Protein AF-A0A329VDH7-F1 (afdb_monomer_lite)

Structure (mmCIF, N/CA/C/O backbone):
data_AF-A0A329VDH7-F1
#
_entry.id   AF-A0A329VDH7-F1
#
loop_
_atom_site.group_PDB
_atom_site.id
_atom_site.type_symbol
_atom_site.label_atom_id
_atom_site.label_alt_id
_atom_site.label_comp_id
_atom_site.label_asym_id
_atom_site.label_entity_id
_atom_site.label_seq_id
_atom_site.pdbx_PDB_ins_code
_atom_site.Cartn_x
_atom_site.Cartn_y
_atom_site.Cartn_z
_atom_site.occupancy
_atom_site.B_iso_or_equiv
_atom_site.auth_seq_id
_atom_site.auth_comp_id
_atom_site.auth_asym_id
_atom_site.auth_atom_id
_atom_site.pdbx_PDB_model_num
ATOM 1 N N . MET A 1 1 ? -21.216 -19.505 30.206 1.00 45.94 1 MET A N 1
ATOM 2 C CA . MET A 1 1 ? -20.912 -18.067 30.396 1.00 45.94 1 MET A CA 1
ATOM 3 C C . MET A 1 1 ? -21.939 -17.246 29.613 1.00 45.94 1 MET A C 1
ATOM 5 O O . MET A 1 1 ? -21.853 -17.205 28.394 1.00 45.94 1 MET A O 1
ATOM 9 N N . LYS A 1 2 ? -22.978 -16.692 30.262 1.00 46.50 2 LYS A N 1
ATOM 10 C CA . LYS A 1 2 ? -24.009 -15.877 29.583 1.00 46.50 2 LYS A CA 1
ATOM 11 C C . LYS A 1 2 ? -23.396 -14.518 29.220 1.00 46.50 2 LYS A C 1
ATOM 13 O O . LYS A 1 2 ? -23.247 -13.671 30.096 1.00 46.50 2 LYS A O 1
ATOM 18 N N . LEU A 1 3 ? -23.010 -14.317 27.956 1.00 53.09 3 LEU A N 1
ATOM 19 C CA . LEU A 1 3 ? -22.661 -12.985 27.457 1.00 53.09 3 LEU A CA 1
ATOM 20 C C . LEU A 1 3 ? -23.897 -12.089 27.594 1.00 53.09 3 LEU A C 1
ATOM 22 O O . LEU A 1 3 ? -24.913 -12.308 26.939 1.00 53.09 3 LEU A O 1
ATOM 26 N N . THR A 1 4 ? -23.830 -11.087 28.466 1.00 64.56 4 THR A N 1
ATOM 27 C CA . THR A 1 4 ? -24.888 -10.083 28.573 1.00 64.56 4 THR A CA 1
ATOM 28 C C . THR A 1 4 ? -24.901 -9.234 27.299 1.00 64.56 4 THR A C 1
ATOM 30 O O . THR A 1 4 ? -23.854 -8.959 26.710 1.00 64.56 4 THR A O 1
ATOM 33 N N . LYS A 1 5 ? -26.087 -8.796 26.859 1.00 69.56 5 LYS A N 1
ATOM 34 C CA . LYS A 1 5 ? -26.299 -7.996 25.633 1.00 69.56 5 LYS A CA 1
ATOM 35 C C . LYS A 1 5 ? -25.336 -6.793 25.530 1.00 69.56 5 LYS A C 1
ATOM 37 O O . LYS A 1 5 ? -24.872 -6.457 24.444 1.00 69.56 5 LYS A O 1
ATOM 42 N N . ASN A 1 6 ? -24.940 -6.224 26.672 1.00 72.38 6 ASN A N 1
ATOM 43 C CA . ASN A 1 6 ? -23.980 -5.120 26.774 1.00 72.38 6 ASN A CA 1
ATOM 44 C C . ASN A 1 6 ? -22.536 -5.484 26.385 1.00 72.38 6 ASN A C 1
ATOM 46 O O . ASN A 1 6 ? -21.815 -4.623 25.882 1.00 72.38 6 ASN A O 1
ATOM 50 N N . HIS A 1 7 ? -22.094 -6.728 26.594 1.00 73.62 7 HIS A N 1
ATOM 51 C CA . HIS A 1 7 ? -20.761 -7.168 26.169 1.00 73.62 7 HIS A CA 1
ATOM 52 C C . HIS A 1 7 ? -20.674 -7.346 24.651 1.00 73.62 7 HIS A C 1
ATOM 54 O O . HIS A 1 7 ? -19.682 -6.933 24.054 1.00 73.62 7 HIS A O 1
ATOM 60 N N . LEU A 1 8 ? -21.726 -7.879 24.019 1.00 74.69 8 LEU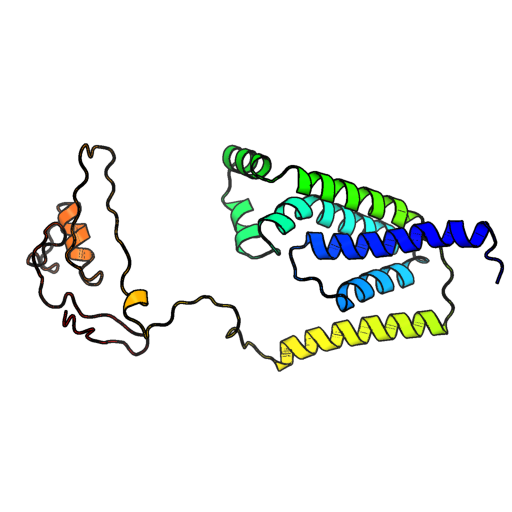 A N 1
ATOM 61 C CA . LEU A 1 8 ? -21.800 -8.022 22.559 1.00 74.69 8 LEU A CA 1
ATOM 62 C C . LEU A 1 8 ? -21.737 -6.668 21.839 1.00 74.69 8 LEU A C 1
ATOM 64 O O . LEU A 1 8 ? -21.001 -6.525 20.866 1.00 74.69 8 LEU A O 1
ATOM 68 N N . ILE A 1 9 ? -22.436 -5.653 22.356 1.00 81.81 9 ILE A N 1
ATOM 69 C CA . ILE A 1 9 ? -22.439 -4.301 21.771 1.00 81.81 9 ILE A CA 1
ATOM 70 C C . ILE A 1 9 ? -21.040 -3.665 21.808 1.00 81.81 9 ILE A C 1
ATOM 72 O O . ILE A 1 9 ? -20.654 -2.975 20.869 1.00 81.81 9 ILE A O 1
ATOM 76 N N . LYS A 1 10 ? -20.253 -3.923 22.862 1.00 84.12 10 LYS A N 1
ATOM 77 C CA . LYS A 1 10 ? -18.868 -3.430 22.970 1.00 84.12 10 LYS A CA 1
ATOM 78 C C . LYS A 1 10 ? -17.873 -4.224 22.121 1.00 84.12 10 LYS A C 1
ATOM 80 O O . LYS A 1 10 ? -16.822 -3.690 21.778 1.00 84.12 10 LYS A O 1
ATOM 85 N N . LEU A 1 11 ? -18.190 -5.475 21.790 1.00 89.50 11 LEU A N 1
ATOM 86 C CA . LEU A 1 11 ? -17.337 -6.342 20.978 1.00 89.50 11 LEU A CA 1
ATOM 87 C C . LEU A 1 11 ? -17.463 -6.041 19.478 1.00 89.50 11 LEU A C 1
ATOM 89 O O . LEU A 1 11 ? -16.478 -6.148 18.755 1.00 89.50 11 LEU A O 1
ATOM 93 N N . LEU A 1 12 ? -18.638 -5.613 19.010 1.00 92.56 12 LEU A N 1
ATOM 94 C CA . LEU A 1 12 ? -18.886 -5.350 17.589 1.00 92.56 12 LEU A CA 1
ATOM 95 C C . LEU A 1 12 ? -17.902 -4.328 16.966 1.00 92.56 12 LEU A C 1
ATOM 97 O O . LEU A 1 12 ? -17.303 -4.658 15.943 1.00 92.56 12 LEU A O 1
ATOM 101 N N . PRO A 1 13 ? -17.637 -3.145 17.565 1.00 94.75 13 PRO A N 1
ATOM 102 C CA . PRO A 1 13 ? -16.634 -2.214 17.040 1.00 94.75 13 PRO A CA 1
ATOM 103 C C . PRO A 1 13 ? -15.212 -2.788 17.032 1.00 94.75 13 PRO A C 1
ATOM 105 O O . PRO A 1 13 ? -14.404 -2.416 16.189 1.00 94.75 13 PRO A O 1
ATOM 108 N N . VAL A 1 14 ? -14.893 -3.698 17.959 1.00 95.94 14 VAL A N 1
ATOM 109 C CA . VAL A 1 14 ? -13.574 -4.349 18.027 1.00 95.94 14 VAL A CA 1
ATOM 110 C C . VAL A 1 14 ? -13.402 -5.340 16.880 1.00 95.94 14 VAL A C 1
ATOM 112 O O . VAL A 1 14 ? -12.345 -5.382 16.259 1.00 95.94 14 VAL A O 1
ATOM 115 N N . VAL A 1 15 ? -14.450 -6.104 16.564 1.00 96.69 15 VAL A N 1
ATOM 116 C CA . VAL A 1 15 ? -14.462 -6.979 15.385 1.00 96.69 15 VAL A CA 1
ATOM 117 C C . VAL A 1 15 ? -14.353 -6.144 14.109 1.00 96.69 15 VAL A C 1
ATOM 119 O O . VAL A 1 15 ? -13.558 -6.476 13.234 1.00 96.69 15 VAL A O 1
ATOM 122 N N . ALA A 1 16 ? -15.074 -5.021 14.032 1.00 97.25 16 ALA A N 1
ATOM 123 C CA . ALA A 1 16 ? -14.958 -4.089 12.914 1.00 97.25 16 ALA A CA 1
ATOM 124 C C . ALA A 1 16 ? -13.532 -3.533 12.761 1.00 97.25 16 ALA A C 1
ATOM 126 O O . ALA A 1 16 ? -13.040 -3.460 11.640 1.00 97.25 16 ALA A O 1
ATOM 127 N N . LEU A 1 17 ? -12.848 -3.226 13.869 1.00 97.88 17 LEU A N 1
ATOM 128 C CA . LEU A 1 17 ? -11.449 -2.793 13.863 1.00 97.88 17 LEU A CA 1
ATOM 129 C C . LEU A 1 17 ? -10.514 -3.875 13.325 1.00 97.88 17 LEU A C 1
ATOM 131 O O . LEU A 1 17 ? -9.635 -3.568 12.526 1.00 97.88 17 LEU A O 1
ATOM 135 N N . PHE A 1 18 ? -10.710 -5.136 13.710 1.00 98.00 18 PHE A N 1
ATOM 136 C CA . PHE A 1 18 ? -9.904 -6.231 13.171 1.00 98.00 18 PHE A CA 1
ATOM 137 C C . PHE A 1 18 ? -10.101 -6.386 11.658 1.00 98.00 18 PHE A C 1
ATOM 139 O O . PHE A 1 18 ? -9.123 -6.489 10.916 1.00 98.00 18 PHE A O 1
ATOM 146 N N . ILE A 1 19 ? -11.356 -6.343 11.197 1.00 97.69 19 ILE A N 1
ATOM 147 C CA . ILE A 1 19 ? -11.680 -6.409 9.767 1.00 97.69 19 ILE A CA 1
ATOM 148 C C . ILE A 1 19 ? -11.079 -5.208 9.032 1.00 97.69 19 ILE A C 1
ATOM 150 O O . ILE A 1 19 ? -10.437 -5.396 8.005 1.00 97.69 19 ILE A O 1
ATOM 154 N N . PHE A 1 20 ? -11.198 -3.995 9.579 1.00 98.00 20 PHE A N 1
ATOM 155 C CA . PHE A 1 20 ? -10.562 -2.803 9.023 1.00 98.00 20 PHE A CA 1
ATOM 156 C C . PHE A 1 20 ? -9.048 -2.990 8.866 1.00 98.00 20 PHE A C 1
ATOM 158 O O . PHE A 1 20 ? -8.529 -2.766 7.780 1.00 98.00 20 PHE A O 1
ATOM 165 N N . CYS A 1 21 ? -8.338 -3.454 9.901 1.00 97.50 21 CYS A N 1
ATOM 166 C CA . CYS A 1 21 ? -6.893 -3.687 9.823 1.00 97.50 21 CYS A CA 1
ATOM 167 C C . CYS A 1 21 ? -6.522 -4.740 8.767 1.00 97.50 21 CYS A C 1
ATOM 169 O O . CYS A 1 21 ? -5.506 -4.599 8.086 1.00 97.50 21 CYS A O 1
ATOM 171 N N . LEU A 1 22 ? -7.340 -5.785 8.614 1.00 97.06 22 LEU A N 1
ATOM 172 C CA . LEU A 1 22 ? -7.142 -6.817 7.600 1.00 97.06 22 LEU A CA 1
ATOM 173 C C . LEU A 1 22 ? -7.338 -6.254 6.185 1.00 97.06 22 LEU A C 1
ATOM 175 O O . LEU A 1 22 ? -6.480 -6.455 5.325 1.00 97.06 22 LEU A O 1
ATOM 179 N N . LEU A 1 23 ? -8.427 -5.515 5.952 1.00 96.31 23 LEU A N 1
ATOM 180 C CA . LEU A 1 23 ? -8.712 -4.888 4.659 1.00 96.31 23 LEU A CA 1
ATOM 181 C C . LEU A 1 23 ? -7.671 -3.816 4.313 1.00 96.31 23 LEU A C 1
ATOM 183 O O . LEU A 1 23 ? -7.188 -3.786 3.187 1.00 96.31 23 LEU A O 1
ATOM 187 N N . ALA A 1 24 ? -7.265 -2.997 5.286 1.00 96.00 24 ALA A N 1
ATOM 188 C CA . ALA A 1 24 ? -6.213 -1.993 5.143 1.00 96.00 24 ALA A CA 1
ATOM 189 C C . ALA A 1 24 ? -4.870 -2.612 4.726 1.00 96.00 24 ALA A C 1
ATOM 191 O O . ALA A 1 24 ? -4.173 -2.058 3.880 1.00 96.00 24 ALA A O 1
ATOM 192 N N . HIS A 1 25 ? -4.508 -3.778 5.276 1.00 95.38 25 HIS A N 1
ATOM 193 C CA . HIS A 1 25 ? -3.295 -4.491 4.859 1.00 95.38 25 HIS A CA 1
ATOM 194 C C . HIS A 1 25 ? -3.388 -4.985 3.410 1.00 95.38 25 HIS A C 1
ATOM 196 O O . HIS A 1 25 ? -2.415 -4.878 2.667 1.00 95.38 25 HIS A O 1
ATOM 202 N N . MET A 1 26 ? -4.550 -5.503 2.995 1.00 93.62 26 MET A N 1
ATOM 203 C CA . MET A 1 26 ? -4.770 -5.949 1.611 1.00 93.62 26 MET A CA 1
ATOM 204 C C . MET A 1 26 ? -4.809 -4.778 0.618 1.00 93.62 26 MET A C 1
ATOM 206 O O . MET A 1 26 ? -4.254 -4.892 -0.470 1.00 93.62 26 MET A O 1
ATOM 210 N N . ALA A 1 27 ? -5.382 -3.637 1.014 1.00 94.88 27 ALA A N 1
ATOM 211 C CA . ALA A 1 27 ? -5.454 -2.415 0.209 1.00 94.88 27 ALA A CA 1
ATOM 212 C C . ALA A 1 27 ? -4.081 -1.896 -0.235 1.00 94.88 27 ALA A C 1
ATOM 214 O O . ALA A 1 27 ? -3.958 -1.289 -1.292 1.00 94.88 27 ALA A O 1
ATOM 215 N N . LEU A 1 28 ? -3.040 -2.141 0.563 1.00 91.06 28 LEU A N 1
ATOM 216 C CA . LEU A 1 28 ? -1.675 -1.729 0.249 1.00 91.06 28 LEU A CA 1
ATOM 217 C C . LEU A 1 28 ? -0.988 -2.626 -0.796 1.00 91.06 28 LEU A C 1
ATOM 219 O O . LEU A 1 28 ? 0.193 -2.427 -1.055 1.00 91.06 28 LEU A O 1
ATOM 223 N N . GLY A 1 29 ? -1.662 -3.636 -1.356 1.00 88.31 29 GLY A N 1
ATOM 224 C CA . GLY A 1 29 ? -1.108 -4.479 -2.424 1.00 88.31 29 GLY A CA 1
ATOM 225 C C . GLY A 1 29 ? 0.042 -5.399 -1.990 1.00 88.31 29 GLY A C 1
ATOM 226 O O . GLY A 1 29 ? 0.713 -6.005 -2.827 1.00 88.31 29 GLY A O 1
ATOM 227 N N . TYR A 1 30 ? 0.307 -5.521 -0.684 1.00 87.19 30 TYR A N 1
ATOM 228 C CA . TYR A 1 30 ? 1.297 -6.455 -0.150 1.00 87.19 30 TYR A CA 1
ATOM 229 C C . TYR A 1 30 ? 0.702 -7.854 0.025 1.00 87.19 30 TYR A C 1
ATOM 231 O O . TYR A 1 30 ? -0.480 -8.029 0.315 1.00 87.19 30 TYR A O 1
ATOM 239 N N . AR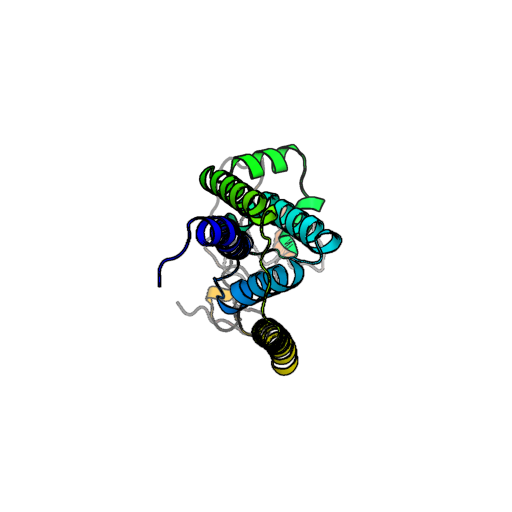G A 1 31 ? 1.561 -8.880 -0.019 1.00 87.94 31 ARG A N 1
ATOM 240 C CA . ARG A 1 31 ? 1.165 -10.232 0.403 1.00 87.94 31 ARG A CA 1
ATOM 241 C C . ARG A 1 31 ? 0.667 -10.214 1.851 1.00 87.94 31 ARG A C 1
ATOM 243 O O . ARG A 1 31 ? 1.262 -9.552 2.710 1.00 87.94 31 ARG A O 1
ATOM 250 N N . LEU A 1 32 ? -0.399 -10.967 2.127 1.00 89.50 32 LEU A N 1
ATOM 251 C CA . LEU A 1 32 ? -0.994 -11.036 3.459 1.00 89.50 32 LEU A CA 1
ATOM 252 C C . LEU A 1 32 ? 0.033 -11.557 4.472 1.00 89.50 32 LEU A C 1
ATOM 254 O O . LEU A 1 32 ? 0.498 -12.693 4.394 1.00 89.50 32 LEU A O 1
ATOM 258 N N . LYS A 1 33 ? 0.381 -10.707 5.439 1.00 90.00 33 LYS A N 1
ATOM 259 C CA . LYS A 1 33 ? 1.266 -11.040 6.556 1.00 90.00 33 LYS A CA 1
ATOM 260 C C . LYS A 1 33 ? 0.491 -10.833 7.847 1.00 90.00 33 LYS A C 1
ATOM 262 O O . LYS A 1 33 ? 0.396 -9.722 8.359 1.00 90.00 33 LYS A O 1
ATOM 267 N N . ILE A 1 34 ? -0.041 -11.931 8.373 1.00 92.06 34 ILE A N 1
ATOM 268 C CA . ILE A 1 34 ? -0.942 -11.954 9.534 1.00 92.06 34 ILE A CA 1
ATOM 269 C C . ILE A 1 34 ? -0.335 -11.232 10.747 1.00 92.06 34 ILE A C 1
ATOM 271 O O . ILE A 1 34 ? -1.036 -10.509 11.450 1.00 92.06 34 ILE A O 1
ATOM 275 N N . ALA A 1 35 ? 0.980 -11.357 10.955 1.00 91.75 35 ALA A N 1
ATOM 276 C CA . ALA A 1 35 ? 1.676 -10.664 12.035 1.00 91.75 35 ALA A CA 1
ATOM 277 C C . ALA A 1 35 ? 1.476 -9.138 11.983 1.00 91.75 35 ALA A C 1
ATOM 279 O O . ALA A 1 35 ? 1.169 -8.543 13.008 1.00 91.75 35 ALA A O 1
ATOM 280 N N . TYR A 1 36 ? 1.573 -8.502 10.810 1.00 92.00 36 TYR A N 1
ATOM 281 C CA . TYR A 1 36 ? 1.406 -7.047 10.693 1.00 92.00 36 TYR A CA 1
ATOM 282 C C . TYR A 1 36 ? -0.033 -6.593 10.921 1.00 92.00 36 TYR A C 1
ATOM 284 O O . TYR A 1 36 ? -0.247 -5.549 11.535 1.00 92.00 36 TYR A O 1
ATOM 292 N N . VAL A 1 37 ? -1.009 -7.402 10.498 1.00 95.94 37 VAL A N 1
ATOM 293 C CA . VAL A 1 37 ? -2.427 -7.150 10.789 1.00 95.94 37 VAL A CA 1
ATOM 294 C C . VAL A 1 37 ? -2.645 -7.117 12.302 1.00 95.94 37 VAL A C 1
ATOM 296 O O . VAL A 1 37 ? -3.238 -6.167 12.812 1.00 9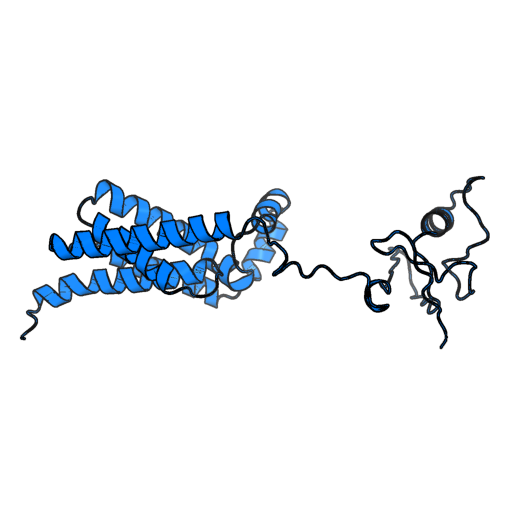5.94 37 VAL A O 1
ATOM 299 N N . PHE A 1 38 ? -2.100 -8.096 13.034 1.00 95.94 38 PHE A N 1
ATOM 300 C CA . PHE A 1 38 ? -2.177 -8.116 14.496 1.00 95.94 38 PHE A CA 1
ATOM 301 C C . PHE A 1 38 ? -1.438 -6.952 15.151 1.00 95.94 38 PHE A C 1
ATOM 303 O O . PHE A 1 38 ? -1.954 -6.395 16.111 1.00 95.94 38 PHE A O 1
ATOM 310 N N . VAL A 1 39 ? -0.274 -6.545 14.638 1.00 95.56 39 VAL A N 1
ATOM 311 C CA . VAL A 1 39 ? 0.468 -5.393 15.177 1.00 95.56 39 VAL A CA 1
ATOM 312 C C . VAL A 1 39 ? -0.353 -4.114 15.082 1.00 95.56 39 VAL A C 1
ATOM 314 O O . VAL A 1 39 ? -0.544 -3.442 16.091 1.00 95.56 39 VAL A O 1
ATOM 317 N N . ILE A 1 40 ? -0.882 -3.792 13.898 1.00 95.31 40 ILE A N 1
ATOM 318 C CA . ILE A 1 40 ? -1.707 -2.592 13.703 1.00 95.31 40 ILE A CA 1
ATOM 319 C C . ILE A 1 40 ? -2.965 -2.673 14.575 1.00 95.31 40 ILE A C 1
ATOM 321 O O . ILE A 1 40 ? -3.292 -1.718 15.282 1.00 95.31 40 ILE A O 1
ATOM 325 N N . PHE A 1 41 ? -3.631 -3.828 14.588 1.00 97.38 41 PHE A N 1
ATOM 326 C CA . PHE A 1 41 ? -4.816 -4.060 15.407 1.00 97.38 41 PHE A CA 1
ATOM 327 C C . PHE A 1 41 ? -4.541 -3.865 16.907 1.00 97.38 41 PHE A C 1
ATOM 329 O O . PHE A 1 41 ? -5.286 -3.157 17.586 1.00 97.38 41 PHE A O 1
ATOM 336 N N . PHE A 1 42 ? -3.455 -4.437 17.432 1.00 96.38 42 PHE A N 1
ATOM 337 C CA . PHE A 1 42 ? -3.066 -4.312 18.837 1.00 96.38 42 PHE A CA 1
ATOM 338 C C . PHE A 1 42 ? -2.656 -2.887 19.197 1.00 96.38 42 PHE A C 1
ATOM 340 O O . PHE A 1 42 ? -3.057 -2.400 20.252 1.00 96.38 42 PHE A O 1
ATOM 347 N N . THR A 1 43 ? -1.941 -2.185 18.317 1.00 95.56 43 THR A N 1
ATOM 348 C CA . THR A 1 43 ? -1.610 -0.769 18.514 1.00 95.56 43 THR A CA 1
ATOM 349 C C . THR A 1 43 ? -2.877 0.077 18.652 1.00 95.56 43 THR A C 1
ATOM 351 O O . THR A 1 43 ? -3.009 0.835 19.613 1.00 95.56 43 THR A O 1
ATOM 354 N N . PHE A 1 44 ? -3.860 -0.091 17.762 1.00 96.88 44 PHE A N 1
ATOM 355 C CA . PHE A 1 44 ? -5.129 0.637 17.865 1.00 96.88 44 PHE A CA 1
ATOM 356 C C . PHE A 1 44 ? -5.961 0.220 19.084 1.00 96.88 44 PHE A C 1
ATOM 358 O O . PHE A 1 44 ? -6.586 1.073 19.718 1.00 96.88 44 PHE A O 1
ATOM 365 N N . LEU A 1 45 ? -5.938 -1.060 19.464 1.00 95.94 45 LEU A N 1
ATOM 366 C CA . LEU A 1 45 ? -6.566 -1.525 20.700 1.00 95.94 45 LEU A CA 1
ATOM 367 C C . LEU A 1 45 ? -5.956 -0.870 21.942 1.00 95.94 45 LEU A C 1
ATOM 369 O O . LEU A 1 45 ? -6.707 -0.474 22.831 1.00 95.94 45 LEU A O 1
ATOM 373 N N . LEU A 1 46 ? -4.631 -0.730 22.009 1.00 95.25 46 LEU A N 1
ATOM 374 C CA . LEU A 1 46 ? -3.940 -0.064 23.117 1.00 95.25 46 LEU A CA 1
ATOM 375 C C . LEU A 1 46 ? -4.257 1.438 23.168 1.00 95.25 46 LEU A C 1
ATOM 377 O O . LEU A 1 46 ? -4.448 1.990 24.251 1.00 95.25 46 LEU A O 1
ATOM 381 N N . LEU A 1 47 ? -4.382 2.088 22.008 1.00 95.50 47 LEU A N 1
ATOM 382 C CA . LEU A 1 47 ? -4.686 3.518 21.904 1.00 95.50 47 LEU A CA 1
ATOM 383 C C . LEU A 1 47 ? -6.153 3.875 22.183 1.00 95.50 47 LEU A C 1
ATOM 385 O O . LEU A 1 47 ? -6.447 5.056 22.353 1.00 95.50 47 LEU A O 1
ATOM 389 N N . ASN A 1 48 ? -7.075 2.906 22.269 1.00 93.44 48 ASN A N 1
ATOM 390 C CA . ASN A 1 48 ? -8.523 3.174 22.299 1.00 93.44 48 ASN A CA 1
ATOM 391 C C . ASN A 1 48 ? -8.981 4.162 23.396 1.00 93.44 48 ASN A C 1
ATOM 393 O O . ASN A 1 48 ? -9.987 4.852 23.224 1.00 93.44 48 ASN A O 1
ATOM 397 N N . LYS A 1 49 ? -8.246 4.248 24.515 1.00 91.31 49 LYS A N 1
ATOM 398 C CA . LYS A 1 49 ? -8.550 5.163 25.627 1.00 91.31 49 LYS A CA 1
ATOM 399 C C . LYS A 1 49 ? -8.087 6.591 25.377 1.00 91.31 49 LYS A C 1
ATOM 401 O O . LYS A 1 49 ? -8.702 7.523 25.886 1.00 91.31 49 LYS A O 1
ATOM 406 N N . VAL A 1 50 ? -7.042 6.773 24.577 1.00 94.94 50 VAL A N 1
ATOM 407 C CA . VAL A 1 50 ? -6.497 8.084 24.220 1.00 94.94 50 VAL A CA 1
ATOM 408 C C . VAL A 1 50 ? -7.177 8.545 22.932 1.00 94.94 50 VAL A C 1
ATOM 410 O O . VAL A 1 50 ? -6.582 8.563 21.856 1.00 94.94 50 VAL A O 1
ATOM 413 N N . THR A 1 51 ? -8.465 8.895 23.022 1.00 92.44 51 THR A N 1
ATOM 414 C CA . THR A 1 51 ? -9.319 9.175 21.849 1.00 92.44 51 THR A CA 1
ATOM 415 C C . THR A 1 51 ? -8.799 10.306 20.962 1.00 92.44 51 THR A C 1
ATOM 417 O O . THR A 1 51 ? -9.043 10.285 19.757 1.00 92.44 51 THR A O 1
ATOM 420 N N . VAL A 1 52 ? -8.068 11.261 21.548 1.00 94.69 52 VAL A N 1
ATOM 421 C CA . VAL A 1 52 ? -7.423 12.385 20.846 1.00 94.69 52 VAL A CA 1
ATOM 422 C C . VAL A 1 52 ? -6.339 11.908 19.876 1.00 94.69 52 VAL A C 1
ATOM 424 O O . VAL A 1 52 ? -6.140 12.533 18.847 1.00 94.69 52 VAL A O 1
ATOM 427 N N . VAL A 1 53 ? -5.678 10.782 20.158 1.00 96.12 53 VAL A N 1
ATOM 428 C CA . VAL A 1 53 ? -4.658 10.185 19.279 1.00 96.12 53 VAL A CA 1
ATOM 429 C C . VAL A 1 53 ? -5.270 9.088 18.409 1.00 96.12 53 VAL A C 1
ATOM 431 O O . VAL A 1 53 ? -5.025 9.028 17.207 1.00 96.12 53 VAL A O 1
ATOM 434 N N . TYR A 1 54 ? -6.122 8.248 19.002 1.00 96.62 54 TYR A N 1
ATOM 435 C CA . TYR A 1 54 ? -6.768 7.125 18.325 1.00 96.62 54 TYR A CA 1
ATOM 436 C C . TYR A 1 54 ? -7.586 7.556 17.103 1.00 96.62 54 TYR A C 1
ATOM 438 O O . TYR A 1 54 ? -7.404 7.002 16.020 1.00 96.62 54 TYR A O 1
ATOM 446 N N . ARG A 1 55 ? -8.486 8.539 17.261 1.00 95.38 55 ARG A N 1
ATOM 447 C CA . ARG A 1 55 ? -9.428 8.909 16.194 1.00 95.38 55 ARG A CA 1
ATOM 448 C C . ARG A 1 55 ? -8.723 9.545 14.991 1.00 95.38 55 ARG A C 1
ATOM 450 O O . ARG A 1 55 ? -8.980 9.070 13.888 1.00 95.38 55 ARG A O 1
ATOM 457 N N . PRO A 1 56 ? -7.826 10.542 15.149 1.00 97.25 56 PRO A N 1
ATOM 458 C CA . PRO A 1 56 ? -7.136 11.126 14.001 1.00 97.25 56 PRO A CA 1
ATOM 459 C C . PRO A 1 56 ? -6.270 10.113 13.253 1.00 97.25 56 PRO A C 1
ATOM 461 O O . PRO A 1 56 ? -6.361 10.043 12.033 1.00 97.25 56 PRO A O 1
ATOM 464 N N . LEU A 1 57 ? -5.495 9.275 13.957 1.00 97.19 57 LEU A N 1
ATOM 465 C CA . LEU A 1 57 ? -4.661 8.258 13.304 1.00 97.19 57 LEU A CA 1
ATOM 466 C C . LEU A 1 57 ? -5.492 7.248 12.511 1.00 97.19 57 LEU A C 1
ATOM 468 O O . LEU A 1 57 ? -5.122 6.892 11.393 1.00 97.19 57 LEU A O 1
ATOM 472 N N . LEU A 1 58 ? -6.619 6.803 13.072 1.00 97.25 58 LEU A N 1
ATOM 473 C CA . LEU A 1 58 ? -7.511 5.871 12.392 1.00 97.25 58 LEU A CA 1
ATOM 474 C C . LEU A 1 58 ? -8.127 6.504 11.136 1.00 97.25 58 LEU A C 1
ATOM 476 O O . LEU A 1 58 ? -8.180 5.851 10.102 1.00 97.25 58 LEU A O 1
ATOM 480 N N . ILE A 1 59 ? -8.541 7.774 11.207 1.00 97.12 59 ILE A N 1
ATOM 481 C CA . ILE A 1 59 ? -9.108 8.509 10.065 1.00 97.12 59 ILE A CA 1
ATOM 482 C C . ILE A 1 59 ? -8.057 8.719 8.974 1.00 97.12 59 ILE A C 1
ATOM 484 O O . ILE A 1 59 ? -8.342 8.457 7.811 1.00 97.12 59 ILE A O 1
ATOM 488 N N . VAL A 1 60 ? -6.841 9.139 9.334 1.00 97.50 60 VAL A N 1
ATOM 489 C CA . VAL A 1 60 ? -5.741 9.320 8.372 1.00 97.50 60 VAL A CA 1
ATOM 490 C C . VAL A 1 60 ? -5.433 8.003 7.661 1.00 97.50 60 VAL A C 1
ATOM 492 O O . VAL A 1 60 ? -5.360 7.972 6.434 1.00 97.50 60 VAL A O 1
ATOM 495 N N . LEU A 1 61 ? -5.326 6.899 8.408 1.00 96.38 61 LEU A N 1
ATOM 496 C CA . LEU A 1 61 ? -5.116 5.576 7.822 1.00 96.38 61 LEU A CA 1
ATOM 497 C C . LEU A 1 61 ? -6.311 5.133 6.961 1.00 96.38 61 LEU A C 1
ATOM 499 O O . LEU A 1 61 ? -6.123 4.560 5.889 1.00 96.38 61 LEU A O 1
ATOM 503 N N . GLY A 1 62 ? -7.536 5.416 7.406 1.00 97.19 62 GLY A N 1
ATOM 504 C CA . GLY A 1 62 ? -8.765 5.128 6.671 1.00 97.19 62 GLY A CA 1
ATOM 505 C C . GLY A 1 62 ? -8.833 5.859 5.332 1.00 97.19 62 GLY A C 1
ATOM 506 O O . GLY A 1 62 ? -9.131 5.237 4.321 1.00 97.19 62 GLY A O 1
ATOM 507 N N . ILE A 1 63 ? -8.485 7.147 5.294 1.00 97.06 63 ILE A N 1
ATOM 508 C CA . ILE A 1 63 ? -8.439 7.938 4.055 1.00 97.06 63 ILE A CA 1
ATOM 509 C C . ILE A 1 63 ? -7.323 7.432 3.138 1.00 97.06 63 ILE A C 1
ATOM 511 O O . ILE A 1 63 ? -7.560 7.213 1.953 1.00 97.06 63 ILE A O 1
ATOM 515 N N . ALA A 1 64 ? -6.122 7.193 3.675 1.00 95.94 64 ALA A N 1
ATOM 516 C CA . ALA A 1 64 ? -5.001 6.689 2.884 1.00 95.94 64 ALA A CA 1
ATOM 517 C C . ALA A 1 64 ? -5.337 5.347 2.213 1.00 95.94 64 ALA A C 1
ATOM 519 O O . ALA A 1 64 ? -5.088 5.160 1.025 1.00 95.94 64 ALA A O 1
ATOM 520 N N . THR A 1 65 ? -5.951 4.427 2.960 1.00 95.62 65 THR A N 1
ATOM 521 C CA . THR A 1 65 ? -6.356 3.111 2.441 1.00 95.62 65 THR A CA 1
ATOM 522 C C . THR A 1 65 ? -7.557 3.190 1.502 1.00 95.62 65 THR A C 1
ATOM 524 O O . THR A 1 65 ? -7.577 2.463 0.515 1.00 95.62 65 THR A O 1
ATOM 527 N N . LEU A 1 66 ? -8.508 4.098 1.740 1.00 95.94 66 LEU A N 1
ATOM 528 C CA . LEU A 1 66 ? -9.634 4.368 0.841 1.00 95.94 66 LEU A CA 1
ATOM 529 C C . LEU A 1 66 ? -9.156 4.815 -0.548 1.00 95.94 66 LEU A C 1
ATOM 531 O O . LEU A 1 66 ? -9.613 4.272 -1.554 1.00 95.94 66 LEU A O 1
ATOM 535 N N . VAL A 1 67 ? -8.249 5.797 -0.588 1.00 94.38 67 VAL A N 1
ATOM 536 C CA . VAL A 1 67 ? -7.722 6.378 -1.834 1.00 94.38 67 VAL A CA 1
ATOM 537 C C . VAL A 1 67 ? -6.811 5.388 -2.551 1.00 94.38 67 VAL A C 1
ATOM 539 O O . VAL A 1 67 ? -6.876 5.259 -3.769 1.00 94.38 67 VAL A O 1
ATOM 542 N N . TYR A 1 68 ? -5.968 4.675 -1.802 1.00 95.25 68 TYR A N 1
ATOM 543 C CA . TYR A 1 68 ? -4.948 3.825 -2.401 1.00 95.25 68 TYR A CA 1
ATOM 544 C C . TYR A 1 68 ? -5.442 2.428 -2.797 1.00 95.25 68 TYR A C 1
ATOM 546 O O . TYR A 1 68 ? -4.897 1.858 -3.734 1.00 95.25 68 TYR A O 1
ATOM 554 N N . ALA A 1 69 ? -6.469 1.872 -2.145 1.00 96.00 69 ALA A N 1
ATOM 555 C CA . ALA A 1 69 ? -6.977 0.523 -2.426 1.00 96.00 69 ALA A CA 1
ATOM 556 C C . ALA A 1 69 ? -7.195 0.179 -3.920 1.00 96.00 69 ALA A C 1
ATOM 558 O O . ALA A 1 69 ? -6.705 -0.876 -4.326 1.00 96.00 69 ALA A O 1
ATOM 559 N N . PRO A 1 70 ? -7.852 1.007 -4.763 1.00 95.56 70 PRO A N 1
ATOM 560 C CA . PRO A 1 70 ? -8.043 0.685 -6.182 1.00 95.56 70 PRO A CA 1
ATOM 561 C C . PRO A 1 70 ? -6.720 0.518 -6.933 1.00 95.56 70 PRO A C 1
ATOM 563 O O . PRO A 1 70 ? -6.555 -0.395 -7.743 1.00 95.56 70 PRO A O 1
ATOM 566 N N . ILE A 1 71 ? -5.747 1.365 -6.605 1.00 93.56 71 ILE A N 1
ATOM 567 C CA . ILE A 1 71 ? -4.415 1.362 -7.207 1.00 93.56 71 ILE A CA 1
ATOM 568 C C . ILE A 1 71 ? -3.605 0.179 -6.668 1.00 93.56 71 ILE A C 1
ATOM 570 O O . ILE A 1 71 ? -3.004 -0.563 -7.439 1.00 93.56 71 ILE A O 1
ATOM 574 N N . GLY A 1 72 ? -3.624 -0.030 -5.351 1.00 93.88 72 GLY A N 1
ATOM 575 C CA . GLY A 1 72 ? -2.860 -1.068 -4.669 1.00 93.88 72 GLY A CA 1
ATOM 576 C C . GLY A 1 72 ? -3.287 -2.487 -5.039 1.00 93.88 72 GLY A C 1
ATOM 577 O O . GLY A 1 72 ? -2.441 -3.374 -5.148 1.00 93.88 72 GLY A O 1
ATOM 578 N N . LEU A 1 73 ? -4.582 -2.710 -5.279 1.00 93.56 73 LEU A N 1
ATOM 579 C CA . LEU A 1 73 ? -5.100 -4.011 -5.712 1.00 93.56 73 LEU A CA 1
ATOM 580 C C . LEU A 1 73 ? -4.802 -4.309 -7.186 1.00 93.56 73 LEU A C 1
ATOM 582 O O . LEU A 1 73 ? -4.584 -5.469 -7.527 1.00 93.56 73 LEU A O 1
ATOM 586 N N . THR A 1 74 ? -4.742 -3.281 -8.035 1.00 92.44 74 THR A N 1
ATOM 587 C CA . THR A 1 74 ? -4.477 -3.440 -9.475 1.00 92.44 74 THR A CA 1
ATOM 588 C C . THR A 1 74 ? -2.979 -3.529 -9.775 1.00 92.44 74 THR A C 1
ATOM 590 O O . THR A 1 74 ? -2.534 -4.407 -10.510 1.00 92.44 74 THR A O 1
ATOM 593 N N . TYR A 1 75 ? -2.184 -2.633 -9.186 1.00 90.06 75 TYR A N 1
ATOM 594 C CA . TYR A 1 75 ? -0.773 -2.424 -9.537 1.00 90.06 75 TYR A CA 1
ATOM 595 C C . TYR A 1 75 ? 0.205 -2.837 -8.429 1.00 90.06 75 TYR A C 1
ATOM 597 O O . TYR A 1 75 ? 1.422 -2.806 -8.625 1.00 90.06 75 TYR A O 1
ATOM 605 N N . GLY A 1 76 ? -0.305 -3.269 -7.275 1.00 90.44 76 GLY A N 1
ATOM 606 C CA . GLY A 1 76 ? 0.505 -3.708 -6.147 1.00 90.44 76 GLY A CA 1
ATOM 607 C C . GLY A 1 76 ? 0.979 -2.557 -5.265 1.00 90.44 76 GLY A C 1
ATOM 608 O O . GLY A 1 76 ? 0.465 -1.447 -5.313 1.00 90.44 76 GLY A O 1
ATOM 609 N N . SER A 1 77 ? 1.953 -2.846 -4.406 1.00 90.75 77 SER A N 1
ATOM 610 C CA . SER A 1 77 ? 2.355 -1.944 -3.326 1.00 90.75 77 SER A CA 1
ATOM 611 C C . SER A 1 77 ? 3.028 -0.641 -3.767 1.00 90.75 77 SER A C 1
ATOM 613 O O . SER A 1 77 ? 3.723 -0.654 -4.790 1.00 90.75 77 SER A O 1
ATOM 615 N N . PRO A 1 78 ? 2.960 0.431 -2.945 1.00 88.69 78 PRO A N 1
ATOM 616 C CA . PRO A 1 78 ? 3.543 1.721 -3.289 1.00 88.69 78 PRO A CA 1
ATOM 617 C C . PRO A 1 78 ? 5.031 1.587 -3.597 1.00 88.69 78 PRO A C 1
ATOM 619 O O . PRO A 1 78 ? 5.794 1.022 -2.808 1.00 88.69 78 PRO A O 1
ATOM 622 N N . ASN A 1 79 ? 5.448 2.113 -4.745 1.00 87.25 79 ASN A N 1
ATOM 623 C CA . ASN A 1 79 ? 6.842 2.131 -5.159 1.00 87.25 79 ASN A CA 1
ATOM 624 C C . ASN A 1 79 ? 7.213 3.493 -5.763 1.00 87.25 79 ASN A C 1
ATOM 626 O O . ASN A 1 79 ? 6.370 4.377 -5.923 1.00 87.25 79 ASN A O 1
ATOM 630 N N . PHE A 1 80 ? 8.495 3.670 -6.081 1.00 87.38 80 PHE A N 1
ATOM 631 C CA . PHE A 1 80 ? 9.001 4.926 -6.632 1.00 87.38 80 PHE A CA 1
ATOM 632 C C . PHE A 1 80 ? 8.309 5.311 -7.947 1.00 87.38 80 PHE A C 1
ATOM 634 O O . PHE A 1 80 ? 7.972 6.475 -8.138 1.00 87.38 80 PHE A O 1
ATOM 641 N N . ASN A 1 81 ? 8.005 4.334 -8.805 1.00 85.56 81 ASN A N 1
ATOM 642 C CA . ASN A 1 81 ? 7.318 4.576 -10.074 1.00 85.56 81 ASN A CA 1
ATOM 643 C C . ASN A 1 81 ? 5.876 5.055 -9.857 1.00 85.56 81 ASN A C 1
ATOM 645 O O . ASN A 1 81 ? 5.419 5.928 -10.586 1.00 85.56 81 ASN A O 1
ATOM 649 N N . SER A 1 82 ? 5.183 4.557 -8.825 1.00 85.38 82 SER A N 1
ATOM 650 C CA . SER A 1 82 ? 3.854 5.058 -8.449 1.00 85.38 82 SER A CA 1
ATOM 651 C C . SER A 1 82 ? 3.896 6.551 -8.118 1.00 85.38 82 SER A C 1
ATOM 653 O O . SER A 1 82 ? 3.018 7.295 -8.533 1.00 85.38 82 SER A O 1
ATOM 655 N N . ILE A 1 83 ? 4.939 7.009 -7.420 1.00 87.00 83 ILE A N 1
ATOM 656 C CA . ILE A 1 83 ? 5.107 8.428 -7.083 1.00 87.00 83 ILE A CA 1
ATOM 657 C C . ILE A 1 83 ? 5.492 9.237 -8.325 1.00 87.00 83 ILE A C 1
ATOM 659 O O . ILE A 1 83 ? 4.916 10.293 -8.558 1.00 87.00 83 ILE A O 1
ATOM 663 N N . LEU A 1 84 ? 6.429 8.741 -9.140 1.00 87.06 84 LEU A N 1
ATOM 664 C CA . LEU A 1 84 ? 6.855 9.426 -10.363 1.00 87.06 84 LEU A CA 1
ATOM 665 C C . LEU A 1 84 ? 5.711 9.621 -11.356 1.00 87.06 84 LEU A C 1
ATOM 667 O O . LEU A 1 84 ? 5.635 10.678 -11.972 1.00 87.06 84 LEU A O 1
ATOM 671 N N . SER A 1 85 ? 4.813 8.641 -11.486 1.00 87.94 85 SER A N 1
ATOM 672 C CA . SER A 1 85 ? 3.667 8.756 -12.394 1.00 87.94 85 SER A CA 1
ATOM 673 C C . SER A 1 85 ? 2.827 10.002 -12.102 1.00 87.94 85 SER A C 1
ATOM 675 O O . SER A 1 85 ? 2.475 10.720 -13.025 1.00 87.94 85 SER A O 1
ATOM 677 N N . LEU A 1 86 ? 2.642 10.361 -10.826 1.00 86.75 86 LEU A N 1
ATOM 678 C CA . LEU A 1 86 ? 1.897 11.561 -10.430 1.00 86.75 86 LEU A CA 1
ATOM 679 C C . LEU A 1 86 ? 2.554 12.868 -10.897 1.00 86.75 86 LEU A C 1
ATOM 681 O O . LEU A 1 86 ? 1.856 13.857 -11.088 1.00 86.75 86 LEU A O 1
ATOM 685 N N . PHE A 1 87 ? 3.880 12.887 -11.061 1.00 90.62 87 PHE A N 1
ATOM 686 C CA . PHE A 1 87 ? 4.621 14.067 -11.517 1.00 90.62 87 PHE A CA 1
ATOM 687 C C . PHE A 1 87 ? 4.712 14.175 -13.042 1.00 90.62 87 PHE A C 1
ATOM 689 O O . PHE A 1 87 ? 4.960 15.267 -13.548 1.00 90.62 87 PHE A O 1
ATOM 696 N N . TYR A 1 88 ? 4.539 13.065 -13.763 1.00 90.75 88 TYR A N 1
ATOM 697 C CA . TYR A 1 88 ? 4.659 13.015 -15.224 1.00 90.75 88 TYR A CA 1
ATOM 698 C C . TYR A 1 88 ? 3.318 12.881 -15.954 1.00 90.75 88 TYR A C 1
ATOM 700 O O . TYR A 1 88 ? 3.296 12.958 -17.180 1.00 90.75 88 TYR A O 1
ATOM 708 N N . THR A 1 89 ? 2.217 12.715 -15.221 1.00 93.56 89 THR A N 1
ATOM 709 C CA . THR A 1 89 ? 0.873 12.564 -15.782 1.00 93.56 89 THR A CA 1
ATOM 710 C C . THR A 1 89 ? 0.162 13.899 -15.987 1.00 93.56 89 THR A C 1
ATOM 712 O O . THR A 1 89 ? 0.359 14.862 -15.246 1.00 93.56 89 THR A O 1
ATOM 715 N N . ASN A 1 90 ? -0.713 13.934 -16.992 1.00 95.38 90 ASN A N 1
ATOM 716 C CA . ASN A 1 90 ? -1.636 15.037 -17.268 1.00 95.38 90 ASN A CA 1
ATOM 717 C C . ASN A 1 90 ? -3.095 14.663 -16.923 1.00 95.38 90 ASN A C 1
ATOM 719 O O . ASN A 1 90 ? -3.399 13.505 -16.648 1.00 95.38 90 ASN A O 1
ATOM 723 N N . GLU A 1 91 ? -4.019 15.629 -16.943 1.00 95.25 91 GLU A N 1
ATOM 724 C CA . GLU A 1 91 ? -5.417 15.388 -16.535 1.00 95.25 91 GLU A CA 1
ATOM 725 C C . GLU A 1 91 ? -6.147 14.342 -17.392 1.00 95.25 91 GLU A C 1
ATOM 727 O O . GLU A 1 91 ? -6.926 13.550 -16.858 1.00 95.25 91 GLU A O 1
ATOM 732 N N . GLN A 1 92 ? -5.872 14.306 -18.699 1.00 95.69 92 GLN A N 1
ATOM 733 C CA . GLN A 1 92 ? -6.486 13.346 -19.615 1.00 95.69 92 GLN A CA 1
ATOM 734 C C . GLN A 1 92 ? -6.023 11.918 -19.293 1.00 95.69 92 GLN A C 1
ATOM 736 O O . GLN A 1 92 ? -6.848 11.032 -19.073 1.00 95.69 92 GLN A O 1
ATOM 741 N N . GLU A 1 93 ? -4.709 11.716 -19.170 1.00 90.75 93 GLU A N 1
ATOM 742 C CA . GLU A 1 93 ? -4.109 10.429 -18.798 1.00 90.75 93 GLU A CA 1
ATOM 743 C C . GLU A 1 93 ? -4.573 9.972 -17.405 1.00 90.75 93 GLU A C 1
ATOM 745 O O . GLU A 1 93 ? -4.895 8.801 -17.209 1.00 90.75 93 GLU A O 1
ATOM 750 N N . ALA A 1 94 ? -4.689 10.897 -16.445 1.00 92.38 94 ALA A N 1
ATOM 751 C CA . ALA A 1 94 ? -5.196 10.595 -15.110 1.00 92.38 94 ALA A CA 1
ATOM 752 C C . ALA A 1 94 ? -6.652 10.102 -15.141 1.00 92.38 94 ALA A C 1
ATOM 754 O O . ALA A 1 94 ? -7.002 9.154 -14.435 1.00 92.38 94 ALA A O 1
ATOM 755 N N . SER A 1 95 ? -7.507 10.732 -15.951 1.00 94.31 95 SER A N 1
ATOM 756 C CA . SER A 1 95 ? -8.917 10.351 -16.077 1.00 94.31 95 SER A CA 1
ATOM 757 C C . SER A 1 95 ? -9.083 8.975 -16.725 1.00 94.31 95 SER A C 1
ATOM 759 O O . SER A 1 95 ? -9.834 8.135 -16.217 1.00 94.31 95 SER A O 1
ATOM 761 N N . GLU A 1 96 ? -8.340 8.715 -17.801 1.00 94.19 96 GLU A N 1
ATOM 762 C CA . GLU A 1 96 ? -8.323 7.418 -18.480 1.00 94.19 96 GLU A CA 1
ATOM 763 C C . GLU A 1 96 ? -7.791 6.318 -17.554 1.00 94.19 96 GLU A C 1
ATOM 765 O O . GLU A 1 96 ? -8.401 5.252 -17.447 1.00 94.19 96 GLU A O 1
ATOM 770 N N . PHE A 1 97 ? -6.727 6.603 -16.795 1.00 93.06 97 PHE A N 1
ATOM 771 C CA . PHE A 1 97 ? -6.186 5.693 -15.788 1.00 93.06 97 PHE A CA 1
ATOM 772 C C . PHE A 1 97 ? -7.223 5.339 -14.718 1.00 93.06 97 PHE A C 1
ATOM 774 O O . PHE A 1 97 ? -7.479 4.158 -14.488 1.00 93.06 97 PHE A O 1
ATOM 781 N N . ILE A 1 98 ? -7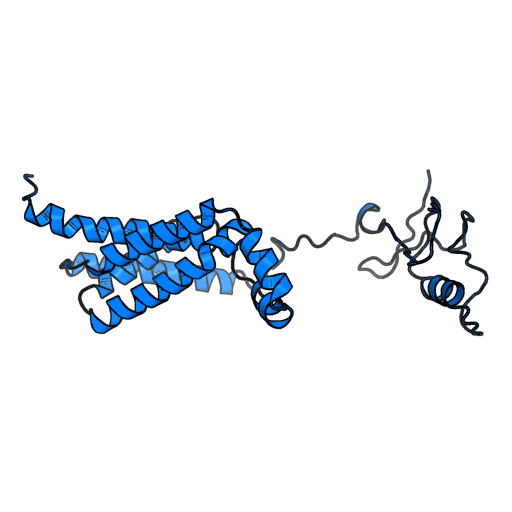.862 6.333 -14.090 1.00 92.88 98 ILE A N 1
ATOM 782 C CA . ILE A 1 98 ? -8.892 6.106 -13.061 1.00 92.88 98 ILE A CA 1
ATOM 783 C C . ILE A 1 98 ? -10.054 5.286 -13.638 1.00 92.88 98 ILE A C 1
ATOM 785 O O . ILE A 1 98 ? -10.530 4.351 -12.999 1.00 92.88 98 ILE A O 1
ATOM 789 N N . SER A 1 99 ? -10.474 5.588 -14.866 1.00 94.25 99 SER A N 1
ATOM 790 C CA . SER A 1 99 ? -11.576 4.886 -15.535 1.00 94.25 99 SER A CA 1
ATOM 791 C C . SER A 1 99 ? -11.223 3.450 -15.939 1.00 94.25 99 SER A C 1
ATOM 793 O O . SER A 1 99 ? -12.117 2.623 -16.107 1.00 94.25 99 SER A O 1
ATOM 795 N N . SER A 1 100 ? -9.931 3.137 -16.078 1.00 94.50 100 SER A N 1
ATOM 796 C CA . SER A 1 100 ? -9.447 1.796 -16.425 1.00 94.50 100 SER A CA 1
ATOM 797 C C . SER A 1 100 ? -9.478 0.809 -15.253 1.00 94.50 100 SER A C 1
ATOM 799 O O . SER A 1 100 ? -9.442 -0.404 -15.470 1.00 94.50 100 SER A O 1
ATOM 801 N N . ILE A 1 101 ? -9.558 1.303 -14.010 1.00 95.69 101 ILE A N 1
ATOM 802 C CA . ILE A 1 101 ? -9.534 0.450 -12.820 1.00 95.69 101 ILE A CA 1
ATOM 803 C C . ILE A 1 101 ? -10.886 -0.267 -12.657 1.00 95.69 101 ILE A C 1
ATOM 805 O O . ILE A 1 101 ? -11.937 0.379 -12.688 1.00 95.69 101 ILE A O 1
ATOM 809 N N . PRO A 1 102 ? -10.895 -1.591 -12.400 1.00 96.50 102 PRO A N 1
ATOM 810 C CA . PRO A 1 102 ? -12.127 -2.333 -12.150 1.00 96.50 102 PRO A CA 1
ATOM 811 C C . PRO A 1 102 ? -12.983 -1.746 -11.015 1.00 96.50 102 PRO A C 1
ATOM 813 O O . PRO A 1 102 ? -12.497 -1.474 -9.913 1.00 96.50 102 PRO A O 1
ATOM 816 N N . VAL A 1 103 ? -14.298 -1.641 -11.251 1.00 95.56 103 VAL A N 1
ATOM 817 C CA . VAL A 1 103 ? -15.282 -1.094 -10.289 1.00 95.56 103 VAL A CA 1
ATOM 818 C C . VAL A 1 103 ? -15.276 -1.845 -8.949 1.00 95.56 103 VAL A C 1
ATOM 820 O O . VAL A 1 103 ? -15.499 -1.252 -7.892 1.00 95.56 103 VAL A O 1
ATOM 823 N N . GLU A 1 104 ? -14.959 -3.141 -8.968 1.00 96.19 104 GLU A N 1
ATOM 824 C CA . GLU A 1 104 ? -14.852 -4.002 -7.784 1.00 96.19 104 GLU A CA 1
ATOM 825 C C . GLU A 1 104 ? -13.896 -3.441 -6.723 1.00 96.19 104 GLU A C 1
ATOM 827 O O . GLU A 1 104 ? -14.164 -3.532 -5.522 1.00 96.19 104 GLU A O 1
ATOM 832 N N . TYR A 1 105 ? -12.804 -2.799 -7.145 1.00 95.81 105 TYR A N 1
ATOM 833 C CA . TYR A 1 105 ? -11.823 -2.257 -6.213 1.00 95.81 105 TYR A CA 1
ATOM 834 C C . TYR A 1 105 ? -12.272 -0.938 -5.574 1.00 95.81 105 TYR A C 1
ATOM 836 O O . TYR A 1 105 ? -11.930 -0.670 -4.423 1.00 95.81 105 TYR A O 1
ATOM 844 N N . TYR A 1 106 ? -13.125 -0.159 -6.243 1.00 95.94 106 TYR A N 1
ATOM 845 C CA . TYR A 1 106 ? -13.788 0.992 -5.620 1.00 95.94 106 TYR A CA 1
ATOM 846 C C . TYR A 1 106 ? -14.840 0.558 -4.592 1.00 95.94 106 TYR A C 1
ATOM 848 O O . TYR A 1 106 ? -14.964 1.169 -3.527 1.00 95.94 106 TYR A O 1
ATOM 856 N N . LEU A 1 107 ? -15.562 -0.537 -4.855 1.00 96.25 107 LEU A N 1
ATOM 857 C CA . LEU A 1 107 ? -16.4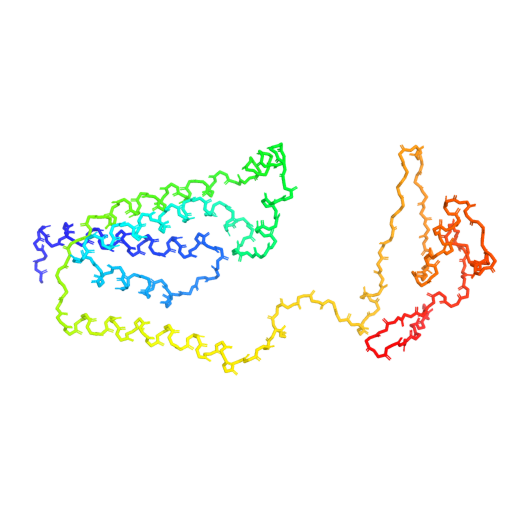61 -1.137 -3.863 1.00 96.25 107 LEU A CA 1
ATOM 858 C C . LEU A 1 107 ? -15.675 -1.648 -2.647 1.00 96.25 107 LEU A C 1
ATOM 860 O O . LEU A 1 107 ? -16.107 -1.465 -1.507 1.00 96.25 107 LEU A O 1
ATOM 864 N N . PHE A 1 108 ? -14.485 -2.216 -2.864 1.00 96.00 108 PHE A N 1
ATOM 865 C CA . PHE A 1 108 ? -13.576 -2.600 -1.783 1.00 96.00 108 PHE A CA 1
ATOM 866 C C . PHE A 1 108 ? -13.152 -1.398 -0.919 1.00 96.00 108 PHE A C 1
ATOM 868 O O . PHE A 1 108 ? -13.202 -1.484 0.312 1.00 96.00 108 PHE A O 1
ATOM 875 N N . SER A 1 109 ? -12.830 -0.250 -1.528 1.00 96.75 109 SER A N 1
ATOM 876 C CA . SER A 1 109 ? -12.596 1.010 -0.801 1.00 96.75 109 SER A CA 1
ATOM 877 C C . SER A 1 109 ? -13.793 1.422 0.057 1.00 96.75 109 SER A C 1
ATOM 879 O O . SER A 1 109 ? -13.626 1.781 1.226 1.00 96.75 109 SER A O 1
ATOM 881 N N . ALA A 1 110 ? -15.012 1.327 -0.480 1.00 96.06 110 ALA A N 1
ATOM 882 C CA . ALA A 1 110 ? -16.222 1.638 0.278 1.00 96.06 110 ALA A CA 1
ATOM 883 C C . ALA A 1 110 ? -16.388 0.711 1.498 1.00 96.06 110 ALA A C 1
ATOM 885 O O . ALA A 1 110 ? -16.706 1.184 2.592 1.00 96.06 110 ALA A O 1
ATOM 886 N N . PHE A 1 111 ? -16.094 -0.589 1.361 1.00 95.88 111 PHE A N 1
ATOM 887 C CA . PHE A 1 111 ? -16.100 -1.522 2.493 1.00 95.88 111 PHE A CA 1
ATOM 888 C C . PHE A 1 111 ? -15.077 -1.149 3.573 1.00 95.88 111 PHE A C 1
ATOM 890 O O . PHE A 1 111 ? -15.422 -1.155 4.758 1.00 95.88 111 PHE A O 1
ATOM 897 N N . ILE A 1 112 ? -13.851 -0.772 3.193 1.00 96.62 112 ILE A N 1
ATOM 898 C CA . ILE A 1 112 ? -12.833 -0.286 4.143 1.00 96.62 112 ILE A CA 1
ATOM 899 C C . ILE A 1 112 ? -13.368 0.896 4.948 1.00 96.62 112 ILE A C 1
ATOM 901 O O . ILE A 1 112 ? -13.255 0.907 6.177 1.00 96.62 112 ILE A O 1
ATOM 905 N N . LEU A 1 113 ? -13.980 1.871 4.270 1.00 96.88 113 LEU A N 1
ATOM 906 C CA . LEU A 1 113 ? -14.525 3.061 4.914 1.00 96.88 113 LEU A CA 1
ATOM 907 C C . LEU A 1 113 ? -15.612 2.705 5.932 1.00 96.88 113 LEU A C 1
ATOM 909 O O . LEU A 1 113 ? -15.582 3.209 7.054 1.00 96.88 113 LEU A O 1
ATOM 913 N N . ILE A 1 114 ? -16.526 1.795 5.584 1.00 97.19 114 ILE A N 1
ATOM 914 C CA . ILE A 1 114 ? -17.577 1.323 6.494 1.00 97.19 114 ILE A CA 1
ATOM 915 C C . ILE A 1 114 ? -16.957 0.760 7.782 1.00 97.19 114 ILE A C 1
ATOM 917 O O . ILE A 1 114 ? -17.317 1.187 8.884 1.00 97.19 114 ILE A O 1
ATOM 921 N N . PHE A 1 115 ? -15.986 -0.151 7.671 1.00 97.88 115 PHE A N 1
ATOM 922 C CA . PHE A 1 115 ? -15.334 -0.738 8.846 1.00 97.88 115 PHE A CA 1
ATOM 923 C C . PHE A 1 115 ? -14.501 0.281 9.633 1.00 97.88 115 PHE A C 1
ATOM 925 O O . PHE A 1 115 ? -14.505 0.239 10.866 1.00 97.88 115 PHE A O 1
ATOM 932 N N . CYS A 1 116 ? -13.861 1.244 8.965 1.00 97.62 116 CYS A N 1
ATOM 933 C CA . CYS A 1 116 ? -13.174 2.359 9.618 1.00 97.62 116 CYS A CA 1
ATOM 934 C C . CYS A 1 116 ? -14.142 3.191 10.478 1.00 97.62 116 CYS A C 1
ATOM 936 O O . CYS A 1 116 ? -13.868 3.465 11.648 1.00 97.62 116 CYS A O 1
ATOM 938 N N . LEU A 1 117 ? -15.316 3.539 9.939 1.00 96.94 117 LEU A N 1
ATOM 939 C CA . LEU A 1 117 ? -16.336 4.309 10.658 1.00 96.94 117 LEU A CA 1
ATOM 940 C C . LEU A 1 117 ? -16.893 3.548 11.869 1.00 96.94 117 LEU A C 1
ATOM 942 O O . LEU A 1 117 ? -17.075 4.134 12.938 1.00 96.94 117 LEU A O 1
ATOM 946 N N . PHE A 1 118 ? -17.126 2.237 11.747 1.00 96.25 118 PHE A N 1
ATOM 947 C CA . PHE A 1 118 ? -17.530 1.410 12.891 1.00 96.25 118 PHE A CA 1
ATOM 948 C C . PHE A 1 118 ? -16.440 1.320 13.962 1.00 96.25 118 PHE A C 1
ATOM 950 O O . PHE A 1 118 ? -16.747 1.346 15.157 1.00 96.25 118 PHE A O 1
ATOM 957 N N . SER A 1 119 ? -15.178 1.275 13.546 1.00 96.88 119 SER A N 1
ATOM 958 C CA . SER A 1 119 ? -14.022 1.199 14.439 1.00 96.88 119 SER A CA 1
ATOM 959 C C . SER A 1 119 ? -13.888 2.437 15.334 1.00 96.88 119 SER A C 1
ATOM 961 O O . SER A 1 119 ? -13.492 2.313 16.487 1.00 96.88 119 SER A O 1
ATOM 963 N N . LEU A 1 120 ? -14.351 3.617 14.900 1.00 95.94 120 LEU A N 1
ATOM 964 C CA . LEU A 1 120 ? -14.363 4.834 15.735 1.00 95.94 120 LEU A CA 1
ATOM 965 C C . LEU A 1 120 ? -15.143 4.685 17.056 1.00 95.94 120 LEU A C 1
ATOM 967 O O . LEU A 1 120 ? -14.932 5.464 17.989 1.00 95.94 120 LEU A O 1
ATOM 971 N N . LYS A 1 121 ? -16.044 3.698 17.143 1.00 94.00 121 LYS A N 1
ATOM 972 C CA . LYS A 1 121 ? -16.863 3.408 18.330 1.00 94.00 121 LYS A CA 1
ATOM 973 C C . LYS A 1 121 ? -16.194 2.441 19.316 1.00 94.00 121 LYS A C 1
ATOM 975 O O . LYS A 1 121 ? -16.821 2.080 20.313 1.00 94.00 121 LYS A O 1
ATOM 980 N N . VAL A 1 122 ? -14.954 2.003 19.073 1.00 94.69 122 VAL A N 1
ATOM 981 C CA . VAL A 1 122 ? -14.220 1.128 20.000 1.00 94.69 122 VAL A CA 1
ATOM 982 C C . VAL A 1 122 ? -14.014 1.835 21.339 1.00 94.69 122 VAL A C 1
ATOM 984 O O . VAL A 1 122 ? -13.392 2.889 21.426 1.00 94.69 122 VAL A O 1
ATOM 987 N N . ASN A 1 123 ? -14.522 1.220 22.405 1.00 90.50 123 ASN A N 1
ATOM 988 C CA . ASN A 1 123 ? -14.289 1.650 23.778 1.00 90.50 123 ASN A CA 1
ATOM 989 C C . ASN A 1 123 ? -14.296 0.425 24.694 1.00 90.50 123 ASN A C 1
ATOM 991 O O . ASN A 1 123 ? -15.336 0.017 25.221 1.00 90.50 123 ASN A O 1
ATOM 995 N N . ILE A 1 124 ? -13.120 -0.174 24.871 1.00 90.62 124 ILE A N 1
ATOM 996 C CA . ILE A 1 124 ? -12.932 -1.334 25.741 1.00 90.62 124 ILE A CA 1
ATOM 997 C C . ILE A 1 124 ? -11.894 -1.023 26.808 1.00 90.62 124 ILE A C 1
ATOM 999 O O . ILE A 1 124 ? -10.932 -0.301 26.565 1.00 90.62 124 ILE A O 1
ATOM 1003 N N . ASN A 1 125 ? -12.086 -1.562 28.009 1.00 89.75 125 ASN A N 1
ATOM 1004 C CA . ASN A 1 125 ? -11.071 -1.478 29.048 1.00 89.75 125 ASN A CA 1
ATOM 1005 C C . ASN A 1 125 ? -10.203 -2.735 28.994 1.00 89.75 125 ASN A C 1
ATOM 1007 O O . ASN A 1 125 ? -10.722 -3.839 29.151 1.00 89.75 125 ASN A O 1
ATOM 1011 N N . LEU A 1 126 ? -8.906 -2.569 28.747 1.00 89.62 126 LEU A N 1
ATOM 1012 C CA . LEU A 1 126 ? -7.954 -3.674 28.723 1.00 89.62 126 LEU A CA 1
ATOM 1013 C C . LEU A 1 126 ? -7.366 -3.868 30.121 1.00 89.62 126 LEU A C 1
ATOM 1015 O O . LEU A 1 126 ? -6.964 -2.908 30.777 1.00 89.62 126 LEU A O 1
ATOM 1019 N N . HIS A 1 127 ? -7.313 -5.117 30.579 1.00 91.88 127 HIS A N 1
ATOM 1020 C CA . HIS A 1 127 ? -6.624 -5.443 31.823 1.00 91.88 127 HIS A CA 1
ATOM 1021 C C . HIS A 1 127 ? -5.112 -5.233 31.658 1.00 91.88 127 HIS A C 1
ATOM 1023 O O . HIS A 1 127 ? -4.559 -5.554 30.606 1.00 91.88 127 HIS A O 1
ATOM 1029 N N . ARG A 1 128 ? -4.426 -4.768 32.712 1.00 91.56 128 ARG A N 1
ATOM 1030 C CA . ARG A 1 128 ? -2.996 -4.403 32.673 1.00 91.56 128 ARG A CA 1
ATOM 1031 C C . ARG A 1 128 ? -2.110 -5.490 32.055 1.00 91.56 128 ARG A C 1
ATOM 1033 O O . ARG A 1 128 ? -1.308 -5.192 31.179 1.00 91.56 128 ARG A O 1
ATOM 1040 N N . ASN A 1 129 ? -2.290 -6.747 32.462 1.00 93.62 129 ASN A N 1
ATOM 1041 C CA . ASN A 1 129 ? -1.470 -7.861 31.964 1.00 93.62 129 ASN A CA 1
ATOM 1042 C C . ASN A 1 129 ? -1.688 -8.124 30.464 1.00 93.62 129 ASN A C 1
ATOM 1044 O O . ASN A 1 129 ? -0.742 -8.458 29.759 1.00 93.62 129 ASN A O 1
ATOM 1048 N N . ILE A 1 130 ? -2.918 -7.930 29.973 1.00 92.75 130 ILE A N 1
ATOM 1049 C CA . ILE A 1 130 ? -3.238 -8.060 28.547 1.00 92.75 130 ILE A CA 1
ATOM 1050 C C . ILE A 1 130 ? -2.580 -6.911 27.785 1.00 92.75 130 ILE A C 1
ATOM 1052 O O . ILE A 1 130 ? -1.928 -7.154 26.779 1.00 92.75 130 ILE A O 1
ATOM 1056 N N . SER A 1 131 ? -2.674 -5.677 28.286 1.00 92.50 131 SER A N 1
ATOM 1057 C CA . SER A 1 131 ? -2.030 -4.523 27.651 1.00 92.50 131 SER A CA 1
ATOM 1058 C C . SER A 1 131 ? -0.514 -4.697 27.529 1.00 92.50 131 SER A C 1
ATOM 1060 O O . SER A 1 131 ? 0.039 -4.432 26.466 1.00 92.50 131 SER A O 1
ATOM 1062 N N . ILE A 1 132 ? 0.149 -5.193 28.582 1.00 93.94 132 ILE A N 1
ATOM 1063 C CA . ILE A 1 132 ? 1.591 -5.486 28.558 1.00 93.94 132 ILE A CA 1
ATOM 1064 C C . ILE A 1 132 ? 1.900 -6.550 27.501 1.00 93.94 132 ILE A C 1
ATOM 1066 O O . ILE A 1 132 ? 2.787 -6.345 26.681 1.00 93.94 132 ILE A O 1
ATOM 1070 N N . PHE A 1 133 ? 1.138 -7.647 27.466 1.00 95.50 133 PHE A N 1
ATOM 1071 C CA . PHE A 1 133 ? 1.320 -8.704 26.471 1.00 95.50 133 PHE A CA 1
ATOM 1072 C C . PHE A 1 133 ? 1.166 -8.191 25.029 1.00 95.50 133 PHE A C 1
ATOM 1074 O O . PHE A 1 133 ? 2.033 -8.440 24.190 1.00 95.50 133 PHE A O 1
ATOM 1081 N N . LEU A 1 134 ? 0.094 -7.440 24.745 1.00 94.50 134 LEU A N 1
ATOM 1082 C CA . LEU A 1 134 ? -0.162 -6.859 23.423 1.00 94.50 134 LEU A CA 1
ATOM 1083 C C . LEU A 1 134 ? 0.955 -5.893 23.009 1.00 94.50 134 LEU A C 1
ATOM 1085 O O . LEU A 1 134 ? 1.401 -5.919 21.861 1.00 94.50 134 LEU A O 1
ATOM 1089 N N . PHE A 1 135 ? 1.435 -5.075 23.949 1.00 94.31 135 PHE A N 1
ATOM 1090 C CA . PHE A 1 135 ? 2.537 -4.149 23.714 1.00 94.31 135 PHE A CA 1
ATOM 1091 C C . PHE A 1 135 ? 3.850 -4.888 23.428 1.00 94.31 135 PHE A C 1
ATOM 1093 O O . PHE A 1 135 ? 4.516 -4.583 22.442 1.00 94.31 135 PHE A O 1
ATOM 1100 N N . SER A 1 136 ? 4.199 -5.902 24.226 1.00 94.50 136 SER A N 1
ATOM 1101 C CA . SER A 1 136 ? 5.387 -6.730 23.997 1.00 94.50 136 SER A CA 1
ATOM 1102 C C . SER A 1 136 ? 5.336 -7.436 22.641 1.00 94.50 136 SER A C 1
ATOM 1104 O O . SER A 1 136 ? 6.332 -7.436 21.923 1.00 94.50 136 SER A O 1
ATOM 1106 N N . PHE A 1 137 ? 4.180 -7.979 22.246 1.00 93.62 137 PHE A N 1
ATOM 1107 C CA . PHE A 1 137 ? 4.005 -8.591 20.928 1.00 93.62 137 PHE A CA 1
ATOM 1108 C C . PHE A 1 137 ? 4.250 -7.587 19.791 1.00 93.62 137 PHE A C 1
ATOM 1110 O O . PHE A 1 137 ? 5.010 -7.874 18.861 1.00 93.62 137 PHE A O 1
ATOM 1117 N N . ALA A 1 138 ? 3.640 -6.399 19.870 1.00 92.31 138 ALA A N 1
ATOM 1118 C CA . ALA A 1 138 ? 3.820 -5.346 18.872 1.00 92.31 138 ALA A CA 1
ATOM 1119 C C . ALA A 1 138 ? 5.282 -4.872 18.797 1.00 92.31 138 ALA A C 1
ATOM 1121 O O . ALA A 1 138 ? 5.833 -4.711 17.711 1.00 92.31 138 ALA A O 1
ATOM 1122 N N . LEU A 1 139 ? 5.946 -4.724 19.944 1.00 93.44 139 LEU A N 1
ATOM 1123 C CA . LEU A 1 139 ? 7.338 -4.291 20.011 1.00 93.44 139 LEU A CA 1
ATOM 1124 C C . LEU A 1 139 ? 8.293 -5.334 19.408 1.00 93.44 139 LEU A C 1
ATOM 1126 O O . LEU A 1 139 ? 9.117 -4.998 18.559 1.00 93.44 139 LEU A O 1
ATOM 1130 N N . ILE A 1 140 ? 8.159 -6.605 19.802 1.00 93.94 140 ILE A N 1
ATOM 1131 C CA . ILE A 1 140 ? 9.025 -7.697 19.328 1.00 93.94 140 ILE A CA 1
ATOM 1132 C C . ILE A 1 140 ? 8.915 -7.859 17.812 1.00 93.94 140 ILE A C 1
ATOM 1134 O O . ILE A 1 140 ? 9.925 -8.020 17.135 1.00 93.94 140 ILE A O 1
ATOM 1138 N N . THR A 1 141 ? 7.705 -7.804 17.259 1.00 90.69 141 THR A N 1
ATOM 1139 C CA . THR A 1 141 ? 7.479 -7.971 15.814 1.00 90.69 141 THR A CA 1
ATOM 1140 C C . THR A 1 141 ? 8.049 -6.815 14.988 1.00 90.69 141 THR A C 1
ATOM 1142 O O . THR A 1 141 ? 8.669 -7.067 13.950 1.00 90.69 141 THR A O 1
ATOM 1145 N N . VAL A 1 142 ? 7.900 -5.568 15.452 1.00 89.25 142 VAL A N 1
ATOM 1146 C CA . VAL A 1 142 ? 8.488 -4.384 14.799 1.00 89.25 142 VAL A CA 1
ATOM 1147 C C . VAL A 1 142 ? 10.015 -4.452 14.831 1.00 89.25 142 VAL A C 1
ATOM 1149 O O . VAL A 1 142 ? 10.646 -4.305 13.783 1.00 89.25 142 VAL A O 1
ATOM 1152 N N . ILE A 1 143 ? 10.606 -4.750 15.995 1.00 91.62 143 ILE A N 1
ATOM 1153 C CA . ILE A 1 143 ? 12.064 -4.879 16.155 1.00 91.62 143 ILE A CA 1
ATOM 1154 C C . ILE A 1 143 ? 12.604 -6.052 15.337 1.00 91.62 143 ILE A C 1
ATOM 1156 O O . ILE A 1 143 ? 13.618 -5.918 14.662 1.00 91.62 143 ILE A O 1
ATOM 1160 N N . HIS A 1 144 ? 11.938 -7.208 15.359 1.00 88.62 144 HIS A N 1
ATOM 1161 C CA . HIS A 1 144 ? 12.389 -8.380 14.613 1.00 88.62 144 HIS A CA 1
ATOM 1162 C C . HIS A 1 144 ? 12.489 -8.079 13.118 1.00 88.62 144 HIS A C 1
ATOM 1164 O O . HIS A 1 144 ? 13.463 -8.466 12.477 1.00 88.62 144 HIS A O 1
ATOM 1170 N N . HIS A 1 145 ? 11.502 -7.382 12.551 1.00 81.69 145 HIS A N 1
ATOM 1171 C CA . HIS A 1 145 ? 11.521 -7.079 11.128 1.00 81.69 145 HIS A CA 1
ATOM 1172 C C . HIS A 1 145 ? 12.584 -6.038 10.760 1.00 81.69 145 HIS A C 1
ATOM 1174 O O . HIS A 1 145 ? 13.286 -6.231 9.767 1.00 81.69 145 HIS A O 1
ATOM 1180 N N . SER A 1 146 ? 12.733 -4.967 11.547 1.00 81.75 146 SER A N 1
ATOM 1181 C CA . SER A 1 146 ? 13.775 -3.962 11.305 1.00 81.75 146 SER A CA 1
ATOM 1182 C C . SER A 1 146 ? 15.177 -4.553 11.473 1.00 81.75 146 SER A C 1
ATOM 1184 O O . SER A 1 146 ? 16.032 -4.351 10.613 1.00 81.75 146 SER A O 1
ATOM 1186 N N . LEU A 1 147 ? 15.391 -5.372 12.506 1.00 85.75 147 LEU A N 1
ATOM 1187 C CA . LEU A 1 147 ? 16.649 -6.080 12.730 1.00 85.75 147 LEU A CA 1
ATOM 1188 C C . LEU A 1 147 ? 16.930 -7.083 11.609 1.00 85.75 147 LEU A C 1
ATOM 1190 O O . LEU A 1 147 ? 18.045 -7.136 11.104 1.00 85.75 147 LEU A O 1
ATOM 1194 N N . LYS A 1 148 ? 15.926 -7.849 11.166 1.00 82.19 148 LYS A N 1
ATOM 1195 C CA . LYS A 1 148 ? 16.073 -8.767 10.032 1.00 82.19 148 LYS A CA 1
ATOM 1196 C C . LYS A 1 148 ? 16.461 -8.018 8.759 1.00 82.19 148 LYS A C 1
ATOM 1198 O O . LYS A 1 148 ? 17.330 -8.497 8.045 1.00 82.19 148 LYS A O 1
ATOM 1203 N N . ALA A 1 149 ? 15.864 -6.858 8.494 1.00 77.06 149 ALA A N 1
ATOM 1204 C CA . ALA A 1 149 ? 16.224 -6.029 7.346 1.00 77.06 149 ALA A CA 1
ATOM 1205 C C . ALA A 1 149 ? 17.664 -5.488 7.439 1.00 77.06 149 ALA A C 1
ATOM 1207 O O . ALA A 1 149 ? 18.358 -5.437 6.430 1.00 77.06 149 ALA A O 1
ATOM 1208 N N . PHE A 1 150 ? 18.123 -5.134 8.642 1.00 79.50 150 PHE A N 1
ATOM 1209 C CA . PHE A 1 150 ? 19.488 -4.663 8.887 1.00 79.50 150 PHE A CA 1
ATOM 1210 C C . PHE A 1 150 ? 20.533 -5.788 8.782 1.00 79.50 150 PHE A C 1
ATOM 1212 O O . PHE A 1 150 ? 21.560 -5.628 8.130 1.00 79.50 150 PHE A O 1
ATOM 1219 N N . VAL A 1 151 ? 20.255 -6.948 9.389 1.00 81.50 151 VAL A N 1
ATOM 1220 C CA . VAL A 1 151 ? 21.150 -8.119 9.413 1.00 81.50 151 VAL A CA 1
ATOM 1221 C C . VAL A 1 151 ? 21.204 -8.816 8.055 1.00 81.50 151 VAL A C 1
ATOM 1223 O O . VAL A 1 151 ? 22.263 -9.284 7.655 1.00 81.50 151 VAL A O 1
ATOM 1226 N N . GLN A 1 152 ? 20.098 -8.849 7.304 1.00 66.94 152 GLN A N 1
ATOM 1227 C CA . GLN A 1 152 ? 20.076 -9.333 5.914 1.00 66.94 152 GLN A CA 1
ATOM 1228 C C . GLN A 1 152 ? 20.610 -8.290 4.922 1.00 66.94 152 GLN A C 1
ATOM 1230 O O . GLN A 1 152 ? 20.202 -8.307 3.760 1.00 66.94 152 GLN A O 1
ATOM 1235 N N . GLY A 1 153 ? 21.480 -7.388 5.400 1.00 52.56 153 GLY A N 1
ATOM 1236 C CA . GLY A 1 153 ? 22.062 -6.253 4.693 1.00 52.56 153 GLY A CA 1
ATOM 1237 C C . GLY A 1 153 ? 22.080 -6.435 3.183 1.00 52.56 153 GLY A C 1
ATOM 1238 O O . GLY A 1 153 ? 22.722 -7.347 2.673 1.00 52.56 153 GLY A O 1
ATOM 1239 N N . THR A 1 154 ? 21.312 -5.588 2.495 1.00 51.12 154 THR A N 1
ATOM 1240 C CA . THR A 1 154 ? 21.381 -5.369 1.043 1.00 51.12 154 THR A CA 1
ATOM 1241 C C . THR A 1 154 ? 21.431 -6.614 0.153 1.00 51.12 154 THR A C 1
ATOM 1243 O O . THR A 1 154 ? 21.882 -6.513 -0.988 1.00 51.12 154 THR A O 1
ATOM 1246 N N . ASP A 1 155 ? 20.873 -7.755 0.568 1.00 47.34 155 ASP A N 1
ATOM 1247 C CA . ASP A 1 155 ? 20.732 -8.913 -0.319 1.00 47.34 155 ASP A CA 1
ATOM 1248 C C . ASP A 1 155 ? 19.503 -8.727 -1.231 1.00 47.34 155 ASP A C 1
ATOM 1250 O O . ASP A 1 155 ? 18.540 -9.493 -1.274 1.00 47.34 155 ASP A O 1
ATOM 1254 N N . THR A 1 156 ? 19.568 -7.658 -2.028 1.00 48.84 156 THR A N 1
ATOM 1255 C CA . THR A 1 156 ? 18.742 -7.346 -3.205 1.00 48.84 156 THR A CA 1
ATOM 1256 C C . THR A 1 156 ? 18.915 -8.380 -4.331 1.00 48.84 156 THR A C 1
ATOM 1258 O O . THR A 1 156 ? 18.600 -8.118 -5.489 1.00 48.84 156 THR A O 1
ATOM 1261 N N . LYS A 1 157 ? 19.387 -9.591 -4.008 1.00 47.19 157 LYS A N 1
ATOM 1262 C CA . LYS A 1 157 ? 19.465 -10.747 -4.905 1.00 47.19 157 LYS A CA 1
ATOM 1263 C C . LYS A 1 157 ? 18.142 -11.487 -5.076 1.00 47.19 157 LYS A C 1
ATOM 1265 O O . LYS A 1 157 ? 18.059 -12.380 -5.913 1.00 47.19 157 LYS A O 1
ATOM 1270 N N . ARG A 1 158 ? 17.089 -11.146 -4.330 1.00 48.66 158 ARG A N 1
ATOM 1271 C CA . ARG A 1 158 ? 15.764 -11.755 -4.511 1.00 48.66 158 ARG A CA 1
ATOM 1272 C C . ARG A 1 158 ? 14.756 -10.687 -4.924 1.00 48.66 158 ARG A C 1
ATOM 1274 O O . ARG A 1 158 ? 14.367 -9.872 -4.100 1.00 48.66 158 ARG A O 1
ATOM 1281 N N . MET A 1 159 ? 14.330 -10.754 -6.190 1.00 46.25 159 MET A N 1
ATOM 1282 C CA . MET A 1 159 ? 13.353 -9.885 -6.881 1.00 46.25 159 MET A CA 1
ATOM 1283 C C . MET A 1 159 ? 13.912 -8.677 -7.646 1.00 46.25 159 MET A C 1
ATOM 1285 O O . MET A 1 159 ? 13.220 -7.681 -7.823 1.00 46.25 159 MET A O 1
ATOM 1289 N N . ARG A 1 160 ? 15.118 -8.776 -8.206 1.00 45.19 160 ARG A N 1
ATOM 1290 C CA . ARG A 1 160 ? 15.346 -8.130 -9.503 1.00 45.19 160 ARG A CA 1
ATOM 1291 C C . ARG A 1 160 ? 15.153 -9.210 -10.555 1.00 45.19 160 ARG A C 1
ATOM 1293 O O . ARG A 1 160 ? 15.979 -10.111 -10.646 1.00 45.19 160 ARG A O 1
ATOM 1300 N N . PHE A 1 161 ? 14.084 -9.124 -11.343 1.00 48.25 161 PHE A N 1
ATOM 1301 C CA . PHE A 1 161 ? 14.017 -9.791 -12.649 1.00 48.25 161 PHE A CA 1
ATOM 1302 C C . PHE A 1 161 ? 14.987 -9.086 -13.610 1.00 48.25 161 PHE A C 1
ATOM 1304 O O . PHE A 1 161 ? 14.609 -8.612 -14.673 1.00 48.25 161 PHE A O 1
ATOM 1311 N N . ALA A 1 162 ? 16.239 -8.922 -13.190 1.00 56.50 162 ALA A N 1
ATOM 1312 C CA . ALA A 1 162 ? 17.291 -8.526 -14.093 1.00 56.50 162 ALA A CA 1
ATOM 1313 C C . ALA A 1 162 ? 17.612 -9.770 -14.916 1.00 56.50 162 ALA A C 1
ATOM 1315 O O . ALA A 1 162 ? 17.882 -10.839 -14.359 1.00 56.50 162 ALA A O 1
ATOM 1316 N N . HIS A 1 163 ? 17.526 -9.636 -16.235 1.00 62.22 163 HIS A N 1
ATOM 1317 C CA . HIS A 1 163 ? 18.088 -10.618 -17.145 1.00 62.22 163 HIS A CA 1
ATOM 1318 C C . HIS A 1 163 ? 19.550 -10.884 -16.747 1.00 62.22 163 HIS A C 1
ATOM 1320 O O . HIS A 1 163 ? 20.273 -9.977 -16.324 1.00 62.22 163 HIS A O 1
ATOM 1326 N N . ASN A 1 164 ? 19.966 -12.147 -16.805 1.00 67.88 164 ASN A N 1
ATOM 1327 C CA . ASN A 1 164 ? 21.389 -12.464 -16.716 1.00 67.88 164 ASN A CA 1
ATOM 1328 C C . ASN A 1 164 ? 22.034 -12.260 -18.098 1.00 67.88 164 ASN A C 1
ATOM 1330 O O . ASN A 1 164 ? 21.350 -11.960 -19.068 1.00 67.88 164 ASN A O 1
ATOM 1334 N N . ASP A 1 165 ? 23.343 -12.428 -18.206 1.00 74.62 165 ASP A N 1
ATOM 1335 C CA . ASP A 1 165 ? 24.112 -12.276 -19.449 1.00 74.62 165 ASP A CA 1
ATOM 1336 C C . ASP A 1 165 ? 24.575 -13.627 -20.028 1.00 74.62 165 ASP A C 1
ATOM 1338 O O . ASP A 1 165 ? 25.328 -13.664 -21.000 1.00 74.62 165 ASP A O 1
ATOM 1342 N N . LYS A 1 166 ? 24.119 -14.742 -19.435 1.00 73.62 166 LYS A N 1
ATOM 1343 C CA . LYS A 1 166 ? 24.620 -16.100 -19.708 1.00 73.62 166 LYS A CA 1
ATOM 1344 C C . LYS A 1 166 ? 24.015 -16.760 -20.941 1.00 73.62 166 LYS A C 1
ATOM 1346 O O . LYS A 1 166 ? 24.669 -17.595 -21.556 1.00 73.62 166 LYS A O 1
ATOM 1351 N N . TYR A 1 167 ? 22.761 -16.450 -21.257 1.00 77.38 167 TYR A N 1
ATOM 1352 C CA . TYR A 1 167 ? 22.013 -17.108 -22.326 1.00 77.38 167 TYR A CA 1
ATOM 1353 C C . TYR A 1 167 ? 21.856 -16.192 -23.541 1.00 77.38 167 TYR A C 1
ATOM 1355 O O . TYR A 1 167 ? 21.697 -14.981 -23.403 1.00 77.38 167 TYR A O 1
ATOM 1363 N N . LYS A 1 168 ? 21.850 -16.786 -24.739 1.00 77.44 168 LYS A N 1
ATOM 1364 C CA . LYS A 1 168 ? 21.717 -16.082 -26.027 1.00 77.44 168 LYS A CA 1
ATOM 1365 C C . LYS A 1 168 ? 20.453 -15.220 -26.094 1.00 77.44 168 LYS A C 1
ATOM 1367 O O . LYS A 1 168 ? 20.499 -14.095 -26.577 1.00 77.44 168 LYS A O 1
ATOM 1372 N N . GLN A 1 169 ? 19.352 -15.725 -25.545 1.00 79.75 169 GLN A N 1
ATOM 1373 C CA . GLN A 1 169 ? 18.047 -15.065 -25.521 1.00 79.75 169 GLN A CA 1
ATOM 1374 C C . GLN A 1 169 ? 18.079 -13.718 -24.790 1.00 79.75 169 GLN A C 1
ATOM 1376 O O . GLN A 1 169 ? 17.276 -12.846 -25.092 1.00 79.75 169 GLN A O 1
ATOM 1381 N N . ASN A 1 170 ? 19.020 -13.521 -23.862 1.00 79.81 170 ASN A N 1
ATOM 1382 C CA . ASN A 1 170 ? 19.157 -12.254 -23.145 1.00 79.81 170 ASN A CA 1
ATOM 1383 C C . ASN A 1 170 ? 19.732 -11.134 -24.022 1.00 79.81 170 ASN A C 1
ATOM 1385 O O . ASN A 1 170 ? 19.616 -9.966 -23.669 1.00 79.81 170 ASN A O 1
ATOM 1389 N N . HIS A 1 171 ? 20.364 -11.502 -25.138 1.00 81.06 171 HIS A N 1
ATOM 1390 C CA . HIS A 1 171 ? 21.038 -10.596 -26.067 1.00 81.06 171 HIS A CA 1
ATOM 1391 C C . HIS A 1 171 ? 20.285 -10.447 -27.398 1.00 81.06 171 HIS A C 1
ATOM 1393 O O . HIS A 1 171 ? 20.643 -9.608 -28.218 1.00 81.06 171 HIS A O 1
ATOM 1399 N N . GLN A 1 172 ? 19.243 -11.254 -27.627 1.00 84.12 172 GLN A N 1
ATOM 1400 C CA . GLN A 1 172 ? 18.402 -11.201 -28.824 1.00 84.12 172 GLN A CA 1
ATOM 1401 C C . GLN A 1 172 ? 17.187 -10.311 -28.566 1.00 84.12 172 GLN A C 1
ATOM 1403 O O . GLN A 1 172 ? 16.150 -10.770 -28.090 1.00 84.12 172 GLN A O 1
ATOM 1408 N N . VAL A 1 173 ? 17.333 -9.023 -28.868 1.00 84.00 173 VAL A N 1
ATOM 1409 C CA . VAL A 1 173 ? 16.282 -8.018 -28.675 1.00 84.00 173 VAL A CA 1
ATOM 1410 C C . VAL A 1 173 ? 15.727 -7.598 -30.039 1.00 84.00 173 VAL A C 1
ATOM 1412 O O . VAL A 1 173 ? 16.519 -7.259 -30.920 1.00 84.00 173 VAL A O 1
ATOM 1415 N N . PRO A 1 174 ? 14.397 -7.610 -30.246 1.00 88.62 174 PRO A N 1
ATOM 1416 C CA . PRO A 1 174 ? 13.809 -7.118 -31.484 1.00 88.62 174 PRO A CA 1
ATOM 1417 C C . PRO A 1 174 ? 13.965 -5.598 -31.590 1.00 88.62 174 PRO A C 1
ATOM 1419 O O . PRO A 1 174 ? 13.814 -4.875 -30.605 1.00 88.62 174 PRO A O 1
ATOM 1422 N N . MET A 1 175 ? 14.213 -5.115 -32.805 1.00 87.50 175 MET A N 1
ATOM 1423 C CA . MET A 1 175 ? 14.263 -3.692 -33.120 1.00 87.50 175 MET A CA 1
ATOM 1424 C C . MET A 1 175 ? 13.140 -3.330 -34.090 1.00 87.50 175 MET A C 1
ATOM 1426 O O . MET A 1 175 ? 12.867 -4.064 -35.037 1.00 87.50 175 MET A O 1
ATOM 1430 N N . PHE A 1 176 ? 12.520 -2.173 -33.862 1.00 89.81 176 PHE A N 1
ATOM 1431 C CA . PHE A 1 176 ? 11.516 -1.595 -34.748 1.00 89.81 176 PHE A CA 1
ATOM 1432 C C . PHE A 1 176 ? 11.921 -0.171 -35.115 1.00 89.81 176 PHE A C 1
ATOM 1434 O O . PHE A 1 176 ? 12.387 0.585 -34.263 1.00 89.81 176 PHE A O 1
ATOM 1441 N N . ILE A 1 177 ? 11.718 0.183 -36.379 1.00 87.69 177 ILE A N 1
ATOM 1442 C CA . ILE A 1 177 ? 11.837 1.546 -36.890 1.00 87.69 177 ILE A CA 1
ATOM 1443 C C . ILE A 1 177 ? 10.471 1.892 -37.463 1.00 87.69 177 ILE A C 1
ATOM 1445 O O . ILE A 1 177 ? 9.883 1.084 -38.180 1.00 87.69 177 ILE A O 1
ATOM 1449 N N . LEU A 1 178 ? 9.951 3.050 -37.072 1.00 90.44 178 LEU A N 1
ATOM 1450 C CA . LEU A 1 178 ? 8.627 3.518 -37.456 1.00 90.44 178 LEU A CA 1
ATOM 1451 C C . LEU A 1 178 ? 8.780 4.901 -38.083 1.00 90.44 178 LEU A C 1
ATOM 1453 O O . LEU A 1 178 ? 9.350 5.789 -37.445 1.00 90.44 178 LEU A O 1
ATOM 1457 N N . SER A 1 179 ? 8.252 5.079 -39.291 1.00 87.50 179 SER A N 1
ATOM 1458 C CA . SER A 1 179 ? 8.031 6.395 -39.885 1.00 87.50 179 SER A CA 1
ATOM 1459 C C . SER A 1 179 ? 6.538 6.678 -40.012 1.00 87.50 179 SER A C 1
ATOM 1461 O O . SER A 1 179 ? 5.724 5.768 -40.167 1.00 87.50 179 SER A O 1
ATOM 1463 N N . TYR A 1 180 ? 6.165 7.952 -39.928 1.00 91.62 180 TYR A N 1
ATOM 1464 C CA . TYR A 1 180 ? 4.768 8.381 -40.043 1.00 91.62 180 TYR A CA 1
ATOM 1465 C C . TYR A 1 180 ? 4.206 8.195 -41.466 1.00 91.62 180 TYR A C 1
ATOM 1467 O O . TYR A 1 180 ? 3.004 8.018 -41.641 1.00 91.62 180 TYR A O 1
ATOM 1475 N N . ASP A 1 181 ? 5.072 8.232 -42.476 1.00 92.31 181 ASP A N 1
ATOM 1476 C CA . ASP A 1 181 ? 4.759 8.184 -43.907 1.00 92.31 181 ASP A CA 1
ATOM 1477 C C . ASP A 1 181 ? 5.006 6.809 -44.561 1.00 92.31 181 ASP A C 1
ATOM 1479 O O . ASP A 1 181 ? 4.838 6.660 -45.774 1.00 92.31 181 ASP A O 1
ATOM 1483 N N . ASP A 1 182 ? 5.357 5.786 -43.775 1.00 89.88 182 ASP A N 1
ATOM 1484 C CA . ASP A 1 182 ? 5.572 4.430 -44.283 1.00 89.88 182 ASP A CA 1
ATOM 1485 C C . ASP A 1 182 ? 4.246 3.760 -44.690 1.00 89.88 182 ASP A C 1
ATOM 1487 O O . ASP A 1 182 ? 3.362 3.511 -43.870 1.00 89.88 182 ASP A O 1
ATOM 1491 N N . MET A 1 183 ? 4.129 3.386 -45.968 1.00 92.06 183 MET A N 1
ATOM 1492 C CA . MET A 1 183 ? 2.950 2.696 -46.527 1.00 92.06 183 MET A CA 1
ATOM 1493 C C . MET A 1 183 ? 3.106 1.167 -46.590 1.00 92.06 183 MET A C 1
ATOM 1495 O O . MET A 1 183 ? 2.164 0.451 -46.933 1.00 92.06 183 MET A O 1
ATOM 1499 N N . SER A 1 184 ? 4.298 0.650 -46.292 1.00 92.31 184 SER A N 1
ATOM 1500 C CA . SER A 1 184 ? 4.631 -0.773 -46.388 1.00 92.31 184 SER A CA 1
ATOM 1501 C C . SER A 1 184 ? 5.570 -1.198 -45.268 1.00 92.31 184 SER A C 1
ATOM 1503 O O . SER A 1 184 ? 6.466 -0.450 -44.888 1.00 92.31 184 SER A O 1
ATOM 1505 N N . ARG A 1 185 ? 5.411 -2.432 -44.782 1.00 91.19 185 ARG A N 1
ATOM 1506 C CA . ARG A 1 185 ? 6.288 -3.023 -43.768 1.00 91.19 185 ARG A CA 1
ATOM 1507 C C . ARG A 1 185 ? 7.423 -3.804 -44.427 1.00 91.19 185 ARG A C 1
ATOM 1509 O O . ARG A 1 185 ? 7.155 -4.757 -45.153 1.00 91.19 185 ARG A O 1
ATOM 1516 N N . ASN A 1 186 ? 8.660 -3.481 -44.060 1.00 89.56 186 ASN A N 1
ATOM 1517 C CA . ASN A 1 186 ? 9.842 -4.275 -44.393 1.00 89.56 186 ASN A CA 1
ATOM 1518 C C . ASN A 1 186 ? 10.301 -5.084 -43.173 1.00 89.56 186 ASN A C 1
ATOM 1520 O O . ASN A 1 186 ? 10.263 -4.592 -42.045 1.00 89.56 186 ASN A O 1
ATOM 1524 N N . ILE A 1 187 ? 10.708 -6.336 -43.395 1.00 91.56 187 ILE A N 1
ATOM 1525 C CA . ILE A 1 187 ? 11.221 -7.236 -42.355 1.00 91.56 187 ILE A CA 1
ATOM 1526 C C . ILE A 1 187 ? 12.658 -7.608 -42.721 1.00 91.56 187 ILE A C 1
ATOM 1528 O O . ILE A 1 187 ? 12.932 -8.009 -43.852 1.00 91.56 187 ILE A O 1
ATOM 1532 N N . ILE A 1 188 ? 13.559 -7.439 -41.757 1.00 89.56 188 ILE A N 1
ATOM 1533 C CA . ILE A 1 188 ? 14.968 -7.811 -41.854 1.00 89.56 188 ILE A CA 1
ATOM 1534 C C . ILE A 1 188 ? 15.172 -8.957 -40.868 1.00 89.56 188 ILE A C 1
ATOM 1536 O O . ILE A 1 188 ? 15.041 -8.760 -39.660 1.00 89.56 188 ILE A O 1
ATOM 1540 N N . ASP A 1 189 ? 15.426 -10.155 -41.392 1.00 88.69 189 ASP A N 1
ATOM 1541 C CA . ASP A 1 189 ? 15.545 -11.379 -40.590 1.00 88.69 189 ASP A CA 1
ATOM 1542 C C . ASP A 1 189 ? 16.985 -11.616 -40.111 1.00 88.69 189 ASP A C 1
ATOM 1544 O O . ASP A 1 189 ? 17.219 -12.393 -39.182 1.00 88.69 189 ASP A O 1
ATOM 1548 N N . VAL A 1 190 ? 17.966 -10.950 -40.735 1.00 88.12 190 VAL A N 1
ATOM 1549 C CA . VAL A 1 190 ? 19.370 -11.057 -40.329 1.00 88.12 190 VAL A CA 1
ATOM 1550 C C . VAL A 1 190 ? 19.599 -10.356 -38.989 1.00 88.12 190 VAL A C 1
ATOM 1552 O O . VAL A 1 190 ? 19.079 -9.274 -38.714 1.00 88.12 190 VAL A O 1
ATOM 1555 N N . GLN A 1 191 ? 20.398 -10.986 -38.129 1.00 83.94 191 GLN A N 1
ATOM 1556 C CA . GLN A 1 191 ? 20.750 -10.406 -36.843 1.00 83.94 191 GLN A CA 1
ATOM 1557 C C . GLN A 1 191 ? 21.846 -9.352 -37.019 1.00 83.94 191 GLN A C 1
ATOM 1559 O O . GLN A 1 191 ? 22.944 -9.649 -37.484 1.00 83.94 191 GLN A O 1
ATOM 1564 N N . HIS A 1 192 ? 21.560 -8.132 -36.573 1.00 85.44 192 HIS A N 1
ATOM 1565 C CA . HIS A 1 192 ? 22.536 -7.052 -36.507 1.00 85.44 192 HIS A CA 1
ATOM 1566 C C . HIS A 1 192 ? 23.011 -6.799 -35.077 1.00 85.44 192 HIS A C 1
ATOM 1568 O O . HIS A 1 192 ? 22.315 -7.075 -34.097 1.00 85.44 192 HIS A O 1
ATOM 1574 N N . ASN A 1 193 ? 24.211 -6.233 -34.966 1.00 84.62 193 ASN A N 1
ATOM 1575 C CA . ASN A 1 193 ? 24.810 -5.870 -33.690 1.00 84.62 193 ASN A CA 1
ATOM 1576 C C . ASN A 1 193 ? 24.550 -4.398 -33.367 1.00 84.62 193 ASN A C 1
ATOM 1578 O O . ASN A 1 193 ? 24.995 -3.511 -34.096 1.00 84.62 193 ASN A O 1
ATOM 1582 N N . PHE A 1 194 ? 23.910 -4.127 -32.229 1.00 82.06 194 PHE A N 1
ATOM 1583 C CA . PHE A 1 194 ? 23.638 -2.762 -31.776 1.00 82.06 194 PHE A CA 1
ATOM 1584 C C . PHE A 1 194 ? 24.912 -1.940 -31.496 1.00 82.06 194 PHE A C 1
ATOM 1586 O O . PHE A 1 194 ? 24.859 -0.716 -31.464 1.00 82.06 194 PHE A O 1
ATOM 1593 N N . MET A 1 195 ? 26.089 -2.562 -31.371 1.00 83.00 195 MET A N 1
ATOM 1594 C CA . MET A 1 195 ? 27.363 -1.829 -31.300 1.00 83.00 195 MET A CA 1
ATOM 1595 C C . MET A 1 195 ? 27.630 -0.973 -32.549 1.00 83.00 195 MET A C 1
ATOM 1597 O O . MET A 1 195 ? 28.318 0.042 -32.456 1.00 83.00 195 MET A O 1
ATOM 1601 N N . SER A 1 196 ? 27.041 -1.332 -33.693 1.00 84.62 196 SER A N 1
ATOM 1602 C CA . SER A 1 196 ? 27.098 -0.554 -34.936 1.00 84.62 196 SER A CA 1
ATOM 1603 C C . SER A 1 196 ? 25.932 0.443 -35.067 1.00 84.62 196 SER A C 1
ATOM 1605 O O . SER A 1 196 ? 25.644 0.917 -36.165 1.00 84.62 196 SER A O 1
ATOM 1607 N N . PHE A 1 197 ? 25.250 0.789 -33.964 1.00 87.38 197 PHE A N 1
ATOM 1608 C CA . PHE A 1 197 ? 24.098 1.703 -33.958 1.00 87.38 197 PHE A CA 1
ATOM 1609 C C . PHE A 1 197 ? 24.382 3.048 -34.638 1.00 87.38 197 PHE A C 1
ATOM 1611 O O . PHE A 1 197 ? 23.506 3.589 -35.306 1.00 87.38 197 PHE A O 1
ATOM 1618 N N . LEU A 1 198 ? 25.601 3.585 -34.522 1.00 89.12 198 LEU A N 1
ATOM 1619 C CA . LEU A 1 198 ? 25.943 4.848 -35.182 1.00 89.12 198 LEU A CA 1
ATOM 1620 C C . LEU A 1 198 ? 25.859 4.756 -36.709 1.00 89.12 198 LEU A C 1
ATOM 1622 O O . LEU A 1 198 ? 25.433 5.726 -37.325 1.00 89.12 198 LEU A O 1
ATOM 1626 N N . THR A 1 199 ? 26.178 3.605 -37.309 1.00 88.25 199 THR A N 1
ATOM 1627 C CA . THR A 1 199 ? 26.025 3.393 -38.756 1.00 88.25 199 THR A CA 1
ATOM 1628 C C . THR A 1 199 ? 24.551 3.311 -39.160 1.00 88.25 199 THR A C 1
ATOM 1630 O O . THR A 1 199 ? 24.159 3.862 -40.186 1.00 88.25 199 THR A O 1
ATOM 1633 N N . LEU A 1 200 ? 23.707 2.677 -38.336 1.00 88.25 200 LEU A N 1
ATOM 1634 C CA . LEU A 1 200 ? 22.255 2.688 -38.542 1.00 88.25 200 LEU A CA 1
ATOM 1635 C C . LEU A 1 200 ? 21.707 4.116 -38.495 1.00 88.25 200 LEU A C 1
ATOM 1637 O O . LEU A 1 200 ? 21.000 4.543 -39.404 1.00 88.25 200 LEU A O 1
ATOM 1641 N N . PHE A 1 201 ? 22.039 4.850 -37.434 1.00 89.44 201 PHE A N 1
ATOM 1642 C CA . PHE A 1 201 ? 21.542 6.200 -37.209 1.00 89.44 201 PHE A CA 1
ATOM 1643 C C . PHE A 1 201 ? 22.012 7.165 -38.300 1.00 89.44 201 PHE A C 1
ATOM 1645 O O . PHE A 1 201 ? 21.208 7.939 -38.819 1.00 89.44 201 PHE A O 1
ATOM 1652 N N . SER A 1 202 ? 23.287 7.103 -38.691 1.00 91.00 202 SER A N 1
ATOM 1653 C CA . SER A 1 202 ? 23.832 7.945 -39.756 1.00 91.00 202 SER A CA 1
ATOM 1654 C C . SER A 1 202 ? 23.211 7.609 -41.113 1.00 91.00 202 SER A C 1
ATOM 1656 O O . SER A 1 202 ? 22.830 8.517 -41.847 1.00 91.00 202 SER A O 1
ATOM 1658 N N . GLY A 1 203 ? 23.022 6.319 -41.414 1.00 85.94 203 GLY A N 1
ATOM 1659 C CA . GLY A 1 203 ? 22.342 5.862 -42.625 1.00 85.94 203 GLY A CA 1
ATOM 1660 C C . GLY A 1 203 ? 20.884 6.318 -42.689 1.00 85.94 203 GLY A C 1
ATOM 1661 O O . GLY A 1 203 ? 20.428 6.752 -43.742 1.00 85.94 203 GLY A O 1
ATOM 1662 N N . TRP A 1 204 ? 20.174 6.289 -41.559 1.00 86.50 204 TRP A N 1
ATOM 1663 C CA . TRP A 1 204 ? 18.781 6.732 -41.488 1.00 86.50 204 TRP A CA 1
ATOM 1664 C C . TRP A 1 204 ? 18.629 8.248 -41.646 1.00 86.50 204 TRP A C 1
ATOM 1666 O O . TRP A 1 204 ? 17.720 8.721 -42.319 1.00 86.50 204 TRP A O 1
ATOM 1676 N N . THR A 1 205 ? 19.532 9.013 -41.032 1.00 88.38 205 THR A N 1
ATOM 1677 C CA . THR A 1 205 ? 19.489 10.486 -41.019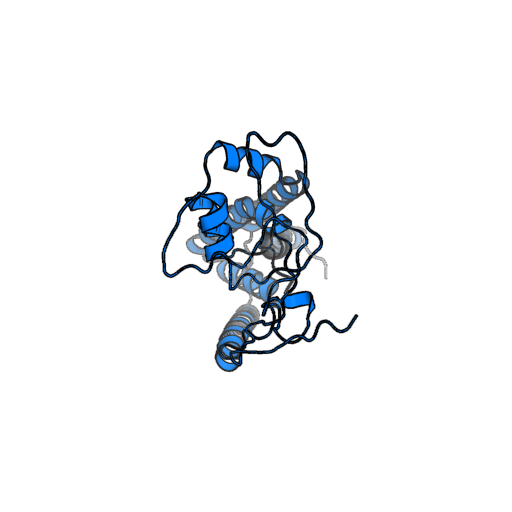 1.00 88.38 205 THR A CA 1
ATOM 1678 C C . THR A 1 205 ? 20.208 11.134 -42.204 1.00 88.38 205 THR A C 1
ATOM 1680 O O . THR A 1 205 ? 20.114 12.345 -42.390 1.00 88.38 205 THR A O 1
ATOM 1683 N N . GLY A 1 206 ? 20.943 10.355 -43.002 1.00 87.75 206 GLY A N 1
ATOM 1684 C CA . GLY A 1 206 ? 21.768 10.852 -44.106 1.00 87.75 206 GLY A CA 1
ATOM 1685 C C . GLY A 1 206 ? 23.065 11.546 -43.667 1.00 87.75 206 GLY A C 1
ATOM 1686 O O . GLY A 1 206 ? 23.708 12.210 -44.482 1.00 87.75 206 GLY A O 1
ATOM 1687 N N . ILE A 1 207 ? 23.465 11.411 -42.399 1.00 91.00 207 ILE A N 1
ATOM 1688 C CA . ILE A 1 207 ? 24.706 11.987 -41.868 1.00 91.00 207 ILE A CA 1
ATOM 1689 C C . ILE A 1 207 ? 25.905 11.198 -42.405 1.00 91.00 207 ILE A C 1
ATOM 1691 O O . ILE A 1 207 ? 25.948 9.972 -42.314 1.00 91.00 207 ILE A O 1
ATOM 1695 N N . LYS A 1 208 ? 26.915 11.911 -42.913 1.00 89.50 208 LYS A N 1
ATOM 1696 C CA . LYS A 1 208 ? 28.196 11.334 -43.339 1.00 89.50 208 LYS A CA 1
ATOM 1697 C C . LYS A 1 208 ? 29.318 11.870 -42.468 1.00 89.50 208 LYS A C 1
ATOM 1699 O O . LYS A 1 208 ? 29.479 13.080 -42.346 1.00 89.50 208 LYS A O 1
ATOM 1704 N N . GLU A 1 209 ? 30.094 10.968 -41.882 1.00 89.81 209 GLU A N 1
ATOM 1705 C CA . GLU A 1 209 ? 31.219 11.303 -41.015 1.00 89.81 209 GLU A CA 1
ATOM 1706 C C . GLU A 1 209 ? 32.363 10.320 -41.256 1.00 89.81 209 GLU A C 1
ATOM 1708 O O . GLU A 1 209 ? 32.166 9.109 -41.280 1.00 89.81 209 GLU A O 1
ATOM 1713 N N . SER A 1 210 ? 33.576 10.852 -41.366 1.00 88.62 210 SER A N 1
ATOM 1714 C CA . SER A 1 210 ? 34.812 10.117 -41.651 1.00 88.62 210 SER A CA 1
ATOM 1715 C C . SER A 1 210 ? 35.123 8.992 -40.657 1.00 88.62 210 SER A C 1
ATOM 1717 O O . SER A 1 210 ? 35.787 8.018 -41.004 1.00 88.62 210 SER A O 1
ATOM 1719 N N . LYS A 1 211 ? 34.658 9.124 -39.411 1.00 89.31 211 LYS A N 1
ATOM 1720 C CA . LYS A 1 211 ? 34.882 8.151 -38.332 1.00 89.31 211 LYS A CA 1
ATOM 1721 C C . LYS A 1 211 ? 33.813 7.063 -38.250 1.00 89.31 211 LYS A C 1
ATOM 1723 O O . LYS A 1 211 ? 33.984 6.131 -37.465 1.00 89.31 211 LYS A O 1
ATOM 1728 N N . ILE A 1 212 ? 32.717 7.185 -38.999 1.00 87.69 212 ILE A N 1
ATOM 1729 C CA . ILE A 1 212 ? 31.642 6.193 -39.002 1.00 87.69 212 ILE A CA 1
ATOM 1730 C C . ILE A 1 212 ? 31.852 5.276 -40.212 1.00 87.69 212 ILE A C 1
ATOM 1732 O O . ILE A 1 212 ? 31.884 5.756 -41.343 1.00 87.69 212 ILE A O 1
ATOM 1736 N N . PRO A 1 213 ? 32.011 3.962 -40.005 1.00 81.56 213 PRO A N 1
ATOM 1737 C CA . PRO A 1 213 ? 32.189 3.035 -41.110 1.00 81.56 213 PRO A CA 1
ATOM 1738 C C . PRO A 1 213 ? 30.885 2.897 -41.914 1.00 81.56 213 PRO A C 1
ATOM 1740 O O . PRO A 1 213 ? 29.835 2.580 -41.355 1.00 81.56 213 PRO A O 1
ATOM 1743 N N . GLU A 1 214 ? 30.960 3.111 -43.231 1.00 76.81 214 GLU A N 1
ATOM 1744 C CA . GLU A 1 214 ? 29.819 3.002 -44.164 1.00 76.81 214 GLU A CA 1
ATOM 1745 C C . GLU A 1 214 ? 29.592 1.569 -44.687 1.00 76.81 214 GLU A C 1
ATOM 1747 O O . GLU A 1 214 ? 28.627 1.299 -45.398 1.00 76.81 214 GLU A O 1
ATOM 1752 N N . ASN A 1 215 ? 30.471 0.624 -44.347 1.00 78.44 215 ASN A N 1
ATOM 1753 C CA . ASN A 1 215 ? 30.430 -0.750 -44.856 1.00 78.44 215 ASN A CA 1
ATOM 1754 C C . ASN A 1 215 ? 29.381 -1.652 -44.173 1.00 78.44 215 ASN A C 1
ATOM 1756 O O . ASN A 1 215 ? 29.143 -2.757 -44.653 1.00 78.44 215 ASN A O 1
ATOM 1760 N N . TYR A 1 216 ? 28.755 -1.211 -43.076 1.00 80.31 216 TYR A N 1
ATOM 1761 C CA . TYR A 1 216 ? 27.782 -2.004 -42.316 1.00 80.31 216 TYR A CA 1
ATOM 1762 C C . TYR A 1 216 ? 26.342 -1.620 -42.696 1.00 80.31 216 TYR A C 1
ATOM 1764 O O . TYR A 1 216 ? 25.806 -0.613 -42.232 1.00 80.31 216 TYR A O 1
ATOM 1772 N N . LYS A 1 217 ? 25.683 -2.427 -43.534 1.00 82.50 217 LYS A N 1
ATOM 1773 C CA . LYS A 1 217 ? 24.337 -2.130 -44.053 1.00 82.50 217 LYS A CA 1
ATOM 1774 C C . LYS A 1 217 ? 23.221 -2.717 -43.179 1.00 82.50 217 LYS A C 1
ATOM 1776 O O . LYS A 1 217 ? 22.664 -3.766 -43.489 1.00 82.50 217 LYS A O 1
ATOM 1781 N N . MET A 1 218 ? 22.835 -1.988 -42.131 1.00 82.00 218 MET A N 1
ATOM 1782 C CA . MET A 1 218 ? 21.764 -2.402 -41.201 1.00 82.00 218 MET A CA 1
ATOM 1783 C C . MET A 1 218 ? 20.352 -2.497 -41.804 1.00 82.00 218 MET A C 1
ATOM 1785 O O . MET A 1 218 ? 19.477 -3.121 -41.216 1.00 82.00 218 MET A O 1
ATOM 1789 N N . PHE A 1 219 ? 20.096 -1.841 -42.938 1.00 84.81 219 PHE A N 1
ATOM 1790 C CA . PHE A 1 219 ? 18.781 -1.836 -43.596 1.00 84.81 219 PHE A CA 1
ATOM 1791 C C . PHE A 1 219 ? 18.638 -2.931 -44.665 1.00 84.81 219 PHE A C 1
ATOM 1793 O O . PHE A 1 219 ? 17.756 -2.864 -45.517 1.00 84.81 219 PHE A O 1
ATOM 1800 N N . SER A 1 220 ? 19.531 -3.920 -44.661 1.00 84.56 220 SER A N 1
ATOM 1801 C CA . SER A 1 220 ? 19.592 -4.976 -45.670 1.00 84.56 220 SER A CA 1
ATOM 1802 C C . SER A 1 220 ? 19.707 -6.344 -45.012 1.00 84.56 220 SER A C 1
ATOM 1804 O O . SER A 1 220 ? 20.219 -6.454 -43.906 1.00 84.56 220 SER A O 1
ATOM 1806 N N . ASN A 1 221 ? 19.301 -7.402 -45.715 1.00 85.38 221 ASN A N 1
ATOM 1807 C CA . ASN A 1 221 ? 19.496 -8.784 -45.258 1.00 85.38 221 ASN A CA 1
ATOM 1808 C C . ASN A 1 221 ? 20.936 -9.305 -45.494 1.00 85.38 221 ASN A C 1
ATOM 1810 O O . ASN A 1 221 ? 21.152 -10.511 -45.601 1.00 85.38 221 ASN A O 1
ATOM 1814 N N . GLU A 1 222 ? 21.924 -8.413 -45.617 1.00 85.50 222 GLU A N 1
ATOM 1815 C CA . GLU A 1 222 ? 23.330 -8.778 -45.809 1.00 85.50 222 GLU A CA 1
ATOM 1816 C C . GLU A 1 222 ? 24.008 -9.082 -44.461 1.00 85.50 222 GLU A C 1
ATOM 1818 O O . GLU A 1 222 ? 23.884 -8.332 -43.490 1.00 85.50 222 GLU A O 1
ATOM 1823 N N . ILE A 1 223 ? 24.770 -10.178 -44.414 1.00 81.75 223 ILE A N 1
ATOM 1824 C CA . ILE A 1 223 ? 25.595 -10.545 -43.256 1.00 81.75 223 ILE A CA 1
ATOM 1825 C C . ILE A 1 223 ? 26.788 -9.590 -43.176 1.00 81.75 223 ILE A C 1
ATOM 1827 O O . ILE A 1 223 ? 27.549 -9.459 -44.134 1.00 81.75 223 ILE A O 1
ATOM 1831 N N . CYS A 1 224 ? 26.963 -8.945 -42.025 1.00 79.00 224 CYS A N 1
ATOM 1832 C CA . CYS A 1 224 ? 28.028 -7.975 -41.796 1.00 79.00 224 CYS A CA 1
ATOM 1833 C C . CYS A 1 224 ? 29.115 -8.529 -40.858 1.00 79.00 224 CYS A C 1
ATOM 1835 O O . CYS A 1 224 ? 28.848 -9.342 -39.969 1.00 79.00 224 CYS A O 1
ATOM 1837 N N . GLU A 1 225 ? 30.353 -8.050 -41.008 1.00 75.94 225 GLU A N 1
ATOM 1838 C CA . GLU A 1 225 ? 31.463 -8.458 -40.140 1.00 75.94 225 GLU A CA 1
ATOM 1839 C C . GLU A 1 225 ? 31.206 -8.098 -38.668 1.00 75.94 225 GLU A C 1
ATOM 1841 O O . GLU A 1 225 ? 30.672 -7.036 -38.342 1.00 75.94 225 GLU A O 1
ATOM 1846 N N . ASN A 1 226 ? 31.621 -8.985 -37.759 1.00 71.94 226 ASN A N 1
ATOM 1847 C CA . ASN A 1 226 ? 31.506 -8.816 -36.306 1.00 71.94 226 ASN A CA 1
ATOM 1848 C C . ASN A 1 226 ? 30.068 -8.621 -35.772 1.00 71.94 226 ASN A C 1
ATOM 1850 O O . ASN A 1 226 ? 29.878 -8.121 -34.657 1.00 71.94 226 ASN A O 1
ATOM 1854 N N . GLN A 1 227 ? 29.046 -9.057 -36.516 1.00 74.75 227 GLN A N 1
ATOM 1855 C CA . GLN A 1 227 ? 27.654 -8.989 -36.055 1.00 74.75 227 GLN A CA 1
ATOM 1856 C C . GLN A 1 227 ? 27.349 -9.915 -34.851 1.00 74.75 227 GLN A C 1
ATOM 1858 O O . GLN A 1 227 ? 26.371 -9.697 -34.142 1.00 74.75 227 GLN A O 1
ATOM 1863 N N . ASP A 1 228 ? 28.235 -10.873 -34.560 1.00 77.12 228 ASP A N 1
ATOM 1864 C CA . ASP A 1 228 ? 28.024 -11.937 -33.565 1.00 77.12 228 ASP A CA 1
ATOM 1865 C C . ASP A 1 228 ? 28.631 -11.655 -32.173 1.00 77.12 228 ASP A C 1
ATOM 1867 O O . ASP A 1 228 ? 28.577 -12.483 -31.255 1.00 77.12 228 ASP A O 1
ATOM 1871 N N . TYR A 1 229 ? 29.250 -10.485 -31.997 1.00 78.88 229 TYR A N 1
ATOM 1872 C CA . TYR A 1 229 ? 29.902 -10.110 -30.743 1.00 78.88 229 TYR A CA 1
ATOM 1873 C C . TYR A 1 229 ? 28.941 -9.415 -29.791 1.00 78.88 229 TYR A C 1
ATOM 1875 O O . TYR A 1 229 ? 28.299 -8.432 -30.156 1.00 78.88 229 TYR A O 1
ATOM 1883 N N . VAL A 1 230 ? 28.924 -9.849 -28.532 1.00 75.50 230 VAL A N 1
ATOM 1884 C CA . VAL A 1 230 ? 28.113 -9.214 -27.494 1.00 75.50 230 VAL A CA 1
ATOM 1885 C C . VAL A 1 230 ? 28.956 -8.886 -26.265 1.00 75.50 230 VAL A C 1
ATOM 1887 O O . VAL A 1 230 ? 29.939 -9.561 -25.947 1.00 75.50 230 VAL A O 1
ATOM 1890 N N . LEU A 1 231 ? 28.594 -7.809 -25.572 1.00 78.38 231 LEU A N 1
ATOM 1891 C CA . LEU A 1 231 ? 29.212 -7.432 -24.306 1.00 78.38 231 LEU A CA 1
ATOM 1892 C C . LEU A 1 231 ? 28.501 -8.171 -23.168 1.00 78.38 231 LEU A C 1
ATOM 1894 O O . LEU A 1 231 ? 27.312 -7.971 -22.935 1.00 78.38 231 LEU A O 1
ATOM 1898 N N . ASN A 1 232 ? 29.233 -9.024 -22.455 1.00 75.75 232 ASN A N 1
ATOM 1899 C CA . ASN A 1 232 ? 28.770 -9.605 -21.196 1.00 75.75 232 ASN A CA 1
ATOM 1900 C C . ASN A 1 232 ? 29.293 -8.777 -20.005 1.00 75.75 232 ASN A C 1
ATOM 1902 O O . ASN A 1 232 ? 30.075 -7.841 -20.182 1.00 75.75 232 ASN A O 1
ATOM 1906 N N . PHE A 1 233 ? 28.936 -9.136 -18.771 1.00 77.56 233 PHE A N 1
ATOM 1907 C CA . PHE A 1 233 ? 29.409 -8.438 -17.567 1.00 77.56 233 PHE A CA 1
ATOM 1908 C C . PHE A 1 233 ? 30.921 -8.585 -17.312 1.00 77.56 233 PHE A C 1
ATOM 1910 O O . PHE A 1 233 ? 31.464 -7.926 -16.431 1.00 77.56 233 PHE A O 1
ATOM 1917 N N . SER A 1 234 ? 31.616 -9.435 -18.077 1.00 78.06 234 SER A N 1
ATOM 1918 C CA . SER A 1 234 ? 33.084 -9.568 -18.109 1.00 78.06 234 SER A CA 1
ATOM 1919 C C . SER A 1 234 ? 33.714 -8.911 -19.348 1.00 78.06 234 SER A C 1
ATOM 1921 O O . SER A 1 234 ? 34.855 -9.198 -19.700 1.00 78.06 234 SER A O 1
ATOM 1923 N N . ASN A 1 235 ? 32.973 -7.996 -19.970 1.00 68.00 235 ASN A N 1
ATOM 1924 C CA . ASN A 1 235 ? 33.314 -7.120 -21.081 1.00 68.00 235 ASN A CA 1
ATOM 1925 C C . ASN A 1 235 ? 33.256 -7.666 -22.512 1.00 68.00 235 ASN A C 1
ATOM 1927 O O . ASN A 1 235 ? 33.003 -6.816 -23.352 1.00 68.00 235 ASN A O 1
ATOM 1931 N N . LYS A 1 236 ? 33.424 -8.956 -22.865 1.00 64.88 236 LYS A N 1
ATOM 1932 C CA . LYS A 1 236 ? 33.254 -9.438 -24.272 1.00 64.88 236 LYS A CA 1
ATOM 1933 C C . LYS A 1 236 ? 33.042 -10.955 -24.387 1.00 64.88 236 LYS A C 1
ATOM 1935 O O . LYS A 1 236 ? 33.820 -11.719 -23.825 1.00 64.88 236 LYS A O 1
ATOM 1940 N N . VAL A 1 237 ? 32.073 -11.387 -25.205 1.00 66.38 237 VAL A N 1
ATOM 1941 C CA . VAL A 1 237 ? 31.898 -12.783 -25.662 1.00 66.38 237 VAL A CA 1
ATOM 1942 C C . VAL A 1 237 ? 31.509 -12.805 -27.144 1.00 66.38 237 VAL A C 1
ATOM 1944 O O . VAL A 1 237 ? 30.659 -12.034 -27.582 1.00 66.38 237 VAL A O 1
ATOM 1947 N N . CYS A 1 238 ? 32.120 -13.704 -27.919 1.00 64.00 238 CYS A N 1
ATOM 1948 C CA . CYS A 1 238 ? 31.630 -14.063 -29.250 1.00 64.00 238 CYS A CA 1
ATOM 1949 C C . CYS A 1 238 ? 30.563 -15.148 -29.085 1.00 64.00 238 CYS A C 1
ATOM 1951 O O . CYS A 1 238 ? 30.856 -16.219 -28.548 1.00 64.00 238 CYS A O 1
ATOM 1953 N N . ILE A 1 239 ? 29.326 -14.874 -29.495 1.00 63.66 239 ILE A N 1
ATOM 1954 C CA . ILE A 1 239 ? 28.282 -15.895 -29.516 1.00 63.66 239 ILE A CA 1
ATOM 1955 C C . ILE A 1 239 ? 28.338 -16.497 -30.912 1.00 63.66 239 ILE A C 1
ATOM 1957 O O . ILE A 1 239 ? 27.757 -15.946 -31.831 1.00 63.66 239 ILE A O 1
ATOM 1961 N N . GLY A 1 240 ? 29.075 -17.593 -31.098 1.00 56.00 240 GLY A N 1
ATOM 1962 C CA . GLY A 1 240 ? 29.117 -18.268 -32.396 1.00 56.00 240 GLY A CA 1
ATOM 1963 C C . GLY A 1 240 ? 27.709 -18.688 -32.824 1.00 56.00 240 GLY A C 1
ATOM 1964 O O . GLY A 1 240 ? 27.067 -19.493 -32.146 1.00 56.00 240 GLY A O 1
ATOM 1965 N N . PHE A 1 241 ? 27.220 -18.143 -33.937 1.00 54.47 241 PHE A N 1
ATOM 1966 C CA . PHE A 1 241 ? 25.958 -18.542 -34.556 1.00 54.47 241 PHE A CA 1
ATOM 1967 C C . PHE A 1 241 ? 26.201 -19.749 -35.461 1.00 54.47 241 PHE A C 1
ATOM 1969 O O . PHE A 1 241 ? 26.056 -19.671 -36.676 1.00 54.47 241 PHE A O 1
ATOM 1976 N N . ASN A 1 242 ? 26.586 -20.881 -34.871 1.00 38.59 242 ASN A N 1
ATOM 1977 C CA . ASN A 1 242 ? 26.496 -22.146 -35.592 1.00 38.59 242 ASN A CA 1
ATOM 1978 C C . ASN A 1 242 ? 25.030 -22.594 -35.535 1.00 38.59 242 ASN A C 1
ATOM 1980 O O . ASN A 1 242 ? 24.531 -22.927 -34.456 1.00 38.59 242 ASN A O 1
ATOM 1984 N N . PHE A 1 243 ? 24.351 -22.479 -36.677 1.00 37.06 243 PHE A N 1
ATOM 1985 C CA . PHE A 1 243 ? 23.016 -23.024 -36.929 1.00 37.06 243 PHE A CA 1
ATOM 1986 C C . PHE A 1 243 ? 23.039 -24.555 -36.947 1.00 37.06 243 PHE A C 1
ATOM 1988 O O . PHE A 1 243 ? 24.050 -25.122 -37.422 1.00 37.06 243 PHE A O 1
#

Secondary structure (DSSP, 8-state):
----HHHHHHHHHHHHHHHHHHHHHHHTTPPP-HHHHHHHHHHHHHHTT-HHHHHHHHHHHHHHHHHHHHHHHHH-S--HHHHHHHHH--HHHHHHHHHHS-HHHHHHHHHHHHHHHHHTT---PPPHHHHHHHHHHHHHHHHHHHHHHHHTTT-TTSS-----SSSGGGT--------TT--S-----S---GGGHHHHHHHHHT---TTS-TT--TTSS---TTTTEE--TTS-EE-----

Radius of gyration: 29.42 Å; chains: 1; bounding box: 61×38×79 Å

Organism: NCBI:txid2029685

pLDDT: mean 86.1, std 13.0, range [37.06, 98.0]

Sequence (243 aa):
MKLTKNHLIKLLPVVALFIFCLLAHMALGYRLKIAYVFVIFFTFLLLNKVTVVYRPLLIVLGIATLVYAPIGLTYGSPNFNSILSLFYTNEQEASEFISSIPVEYYLFSAFILIFCLFSLKVNINLHRNISIFLFSFALITVIHHSLKAFVQGTDTKRMRFAHNDKYKQNHQVPMFILSYDDMSRNIIDVQHNFMSFLTLFSGWTGIKESKIPENYKMFSNEICENQDYVLNFSNKVCIGFNF

Foldseek 3Di:
DDDDPVNVVLCQLLVLLLVLLQLLVVLQQDDDDPLSSLLVSLVLLLCQVVLVPNLVVLVVSLVVSLVRSLVCNPPNHDDPVNVVCVVVDDPVRVVVVVVPGDPVSNVSSVSSNVSSVSNSPNDDDDDPVRNVVSVVSSVCVVCVVVVCPVVVPPCPVPPDPPDAQPDPVSVDDDDDDDDPPDPDDDDAPAQAACVLVVLVVCVVVVNDDPPRDVQDDPPDNDDDPPRQWDQHPVGTDRPDPPD